Protein AF-A0AA39KL75-F1 (afdb_monomer_lite)

Secondary structure (DSSP, 8-state):
--EEEEEE-TTT--EEEEEE-HHHHHHHHH-HHHHHHHHHHHHHHHTT-------------------------------------HHHHHHHHHHHHHHHHHHHHHHHHTTSS-TTHHHHHHHHHHHHHHHHHTTSSSSS-PPPP------------------S----HHHHHHHHHHHHHHHHHHHHHHHHHHHHHHHHHHHHHHHHHHHHHHHHHHHHHHHHHHHHT--

pLDDT: mean 73.13, std 21.86, range [33.62, 98.25]

Sequence (231 aa):
MSVSFSVSIEETGEIVILNLSPEDAEKAQWDHEFLKQLLNAELSRGSDQVVQEDNEDHLSSTHIEQEDAAAEIDNCNDKSPFIWTTNCINLLLALYEDNMERFESEKTVRRDGSCTDVSRRSNLNYEKSLLHQQKAVATEAGPKASSSTCSDEINSNQSHKKRKASFDIETYLAKMKEEKKVATEAKQRHREEMMRAKNEKINEILEQKKEQHQEKMALMKQLINAFVCKK

Organism: NCBI:txid144406

Foldseek 3Di:
DWDWDWDQDPVVRDIDTDGHDPVLNVVVVPDVVSVVVSVVVVVVVVVPPDDDPDDDDDDDDDDDDDDDDDDPPPPPPPPPPPDDDPVNVVVVVVVVVVVVVVVVVVVVVPPPDDPPPVVVVVVVVVVVVVVVVVVVVPDDDDDDDDDDDDDDDDDDPDDDPPDDPCPPPVVVVVVVVVVVVVVVVVVVVVVVVVVVVVVVVVVVVVVVVVVVVVVVVVVVVVVVCVVVPPD

Structure (mmCIF, N/CA/C/O backbone):
data_AF-A0AA39KL75-F1
#
_entry.id   AF-A0AA39KL75-F1
#
loop_
_atom_site.group_PDB
_atom_site.id
_atom_site.type_symbol
_atom_site.label_atom_id
_atom_site.label_alt_id
_atom_site.label_comp_id
_atom_site.label_asym_id
_atom_site.label_entity_id
_atom_site.label_seq_id
_atom_site.pdbx_PDB_ins_code
_atom_site.Cartn_x
_atom_site.Cartn_y
_atom_site.Cartn_z
_atom_site.occupancy
_atom_site.B_iso_or_equiv
_atom_site.auth_seq_id
_atom_site.auth_comp_id
_atom_site.auth_asym_id
_atom_site.auth_atom_id
_atom_site.pdbx_PDB_model_num
ATOM 1 N N . MET A 1 1 ? 23.921 -6.126 31.970 1.00 82.75 1 MET A N 1
ATOM 2 C CA . MET A 1 1 ? 22.489 -6.426 32.174 1.00 82.75 1 MET A CA 1
ATOM 3 C C . MET A 1 1 ? 21.859 -6.497 30.800 1.00 82.75 1 MET A C 1
ATOM 5 O O . MET A 1 1 ? 22.110 -5.587 30.021 1.00 82.75 1 MET A O 1
ATOM 9 N N . SER A 1 2 ? 21.160 -7.578 30.470 1.00 92.06 2 SER A N 1
ATOM 10 C CA . SER A 1 2 ? 20.393 -7.671 29.225 1.00 92.06 2 SER A CA 1
ATOM 11 C C . SER A 1 2 ? 19.021 -7.021 29.398 1.00 92.06 2 SER A C 1
ATOM 13 O O . SER A 1 2 ? 18.497 -6.952 30.510 1.00 92.06 2 SER A O 1
ATOM 15 N N . VAL A 1 3 ? 18.456 -6.539 28.297 1.00 94.06 3 VAL A N 1
ATOM 16 C CA . VAL A 1 3 ? 17.113 -5.966 28.209 1.00 94.06 3 VAL A CA 1
ATOM 17 C C . VAL A 1 3 ? 16.305 -6.827 27.245 1.00 94.06 3 VAL A C 1
ATOM 19 O O . VAL A 1 3 ? 16.807 -7.222 26.191 1.00 94.06 3 VAL A O 1
ATOM 22 N N . SER A 1 4 ? 15.065 -7.137 27.608 1.00 92.88 4 SER A N 1
ATOM 23 C CA . SER A 1 4 ? 14.152 -7.877 26.738 1.00 92.88 4 SER A CA 1
ATOM 24 C C . SER A 1 4 ? 13.498 -6.924 25.736 1.00 92.88 4 SER A C 1
ATOM 26 O O . SER A 1 4 ? 12.891 -5.926 26.123 1.00 92.88 4 SER A O 1
ATOM 28 N N . PHE A 1 5 ? 13.620 -7.240 24.451 1.00 93.50 5 PHE A N 1
ATOM 29 C CA . PHE A 1 5 ? 13.107 -6.464 23.326 1.00 93.50 5 PHE A CA 1
ATOM 30 C C . PHE A 1 5 ? 12.131 -7.328 22.520 1.00 93.50 5 PHE A C 1
ATOM 32 O O . PHE A 1 5 ? 12.521 -8.344 21.948 1.00 93.50 5 PHE A O 1
ATOM 39 N N . SER A 1 6 ? 10.851 -6.956 22.499 1.00 93.62 6 SER A N 1
ATOM 40 C CA . SER A 1 6 ? 9.791 -7.728 21.839 1.00 93.62 6 SER A CA 1
ATOM 41 C C . SER A 1 6 ? 9.545 -7.256 20.407 1.00 93.62 6 SER A C 1
ATOM 43 O O . SER A 1 6 ? 9.294 -6.070 20.186 1.00 93.62 6 SER A O 1
ATOM 45 N N . VAL A 1 7 ? 9.531 -8.192 19.458 1.00 93.38 7 VAL A N 1
ATOM 46 C CA . VAL A 1 7 ? 9.251 -7.943 18.038 1.00 93.38 7 VAL A CA 1
ATOM 47 C C . VAL A 1 7 ? 8.030 -8.749 17.615 1.00 93.38 7 VAL A C 1
ATOM 49 O O . VAL A 1 7 ? 8.023 -9.970 17.743 1.00 93.38 7 VAL A O 1
ATOM 52 N N . SER A 1 8 ? 7.003 -8.076 17.094 1.00 91.38 8 SER A N 1
ATOM 53 C CA . SER A 1 8 ? 5.820 -8.725 16.519 1.00 91.38 8 SER A CA 1
ATOM 54 C C . SER A 1 8 ? 5.994 -8.940 15.017 1.00 91.38 8 SER A C 1
ATOM 56 O O . SER A 1 8 ? 6.203 -7.976 14.276 1.00 91.38 8 SER A O 1
ATOM 58 N N . ILE A 1 9 ? 5.864 -10.182 14.559 1.00 89.19 9 ILE A N 1
ATOM 59 C CA . ILE A 1 9 ? 5.871 -10.531 13.137 1.00 89.19 9 ILE A CA 1
ATOM 60 C C . ILE A 1 9 ? 4.428 -10.448 12.629 1.00 89.19 9 ILE A C 1
ATOM 62 O O . ILE A 1 9 ? 3.603 -11.296 12.954 1.00 89.19 9 ILE A O 1
ATOM 66 N N . GLU A 1 10 ? 4.107 -9.421 11.836 1.00 85.75 10 GLU A N 1
ATOM 67 C CA . GLU A 1 10 ? 2.735 -9.180 11.348 1.00 85.75 10 GLU A CA 1
ATOM 68 C C . GLU A 1 10 ? 2.172 -10.348 10.523 1.00 85.75 10 GLU A C 1
ATOM 70 O O . GLU A 1 10 ? 0.970 -10.601 10.556 1.00 85.75 10 GLU A O 1
ATOM 75 N N . GLU A 1 11 ? 3.030 -11.069 9.798 1.00 85.44 11 GLU A N 1
ATOM 76 C CA . GLU A 1 11 ? 2.616 -12.165 8.916 1.00 85.44 11 GLU A CA 1
ATOM 77 C C . GLU A 1 11 ? 2.155 -13.411 9.686 1.00 85.44 11 GLU A C 1
ATOM 79 O O . GLU A 1 11 ? 1.221 -14.086 9.253 1.00 85.44 11 GLU A O 1
ATOM 84 N N . THR A 1 12 ? 2.784 -13.716 10.826 1.00 88.38 12 THR A N 1
ATOM 85 C CA . THR A 1 12 ? 2.488 -14.915 11.634 1.00 88.38 12 THR A CA 1
ATOM 86 C C . THR A 1 12 ? 1.711 -14.602 12.912 1.00 88.38 12 THR A C 1
ATOM 88 O O . THR A 1 12 ? 1.117 -15.501 13.503 1.00 88.38 12 THR A O 1
ATOM 91 N N . GLY A 1 13 ? 1.701 -13.339 13.349 1.00 87.69 13 GLY A N 1
ATOM 92 C CA . GLY A 1 13 ? 1.194 -12.931 14.660 1.00 87.69 13 GLY A CA 1
ATOM 93 C C . GLY A 1 13 ? 2.088 -13.369 15.826 1.00 87.69 13 GLY A C 1
ATOM 94 O O . GLY A 1 13 ? 1.688 -13.240 16.981 1.00 87.69 13 GLY A O 1
ATOM 95 N N . GLU A 1 14 ? 3.280 -13.896 15.542 1.00 89.69 14 GLU A N 1
ATOM 96 C CA . GLU A 1 14 ? 4.219 -14.376 16.551 1.00 89.69 14 GLU A CA 1
ATOM 97 C C . GLU A 1 14 ? 4.994 -13.211 17.180 1.00 89.69 14 GLU A C 1
ATOM 99 O O . GLU A 1 14 ? 5.366 -12.248 16.503 1.00 89.69 14 GLU A O 1
ATOM 104 N N . ILE A 1 15 ? 5.235 -13.298 18.490 1.00 91.44 15 ILE A N 1
ATOM 105 C CA . ILE A 1 15 ? 6.032 -12.323 19.236 1.00 91.44 15 ILE A CA 1
ATOM 106 C C . ILE A 1 15 ? 7.350 -12.988 19.618 1.00 91.44 15 ILE A C 1
ATOM 108 O O . ILE A 1 15 ? 7.378 -13.893 20.449 1.00 91.44 15 ILE A O 1
ATOM 112 N N . VAL A 1 16 ? 8.445 -12.503 19.039 1.00 92.25 16 VAL A N 1
ATOM 113 C CA . VAL A 1 16 ? 9.800 -12.961 19.353 1.00 92.25 16 VAL A CA 1
ATOM 114 C C . VAL A 1 16 ? 10.405 -12.017 20.389 1.00 92.25 16 VAL A C 1
ATOM 116 O O . VAL A 1 16 ? 10.439 -10.801 20.187 1.00 92.25 16 VAL A O 1
ATOM 119 N N . ILE A 1 17 ? 10.873 -12.564 21.512 1.00 94.06 17 ILE A N 1
ATOM 120 C CA . ILE A 1 17 ? 11.519 -11.795 22.583 1.00 94.06 17 ILE A CA 1
ATOM 121 C C . ILE A 1 17 ? 13.032 -11.972 22.462 1.00 94.06 17 ILE A C 1
ATOM 123 O O . ILE A 1 17 ? 13.558 -13.058 22.689 1.00 94.06 17 ILE A O 1
ATOM 127 N N . LEU A 1 18 ? 13.734 -10.891 22.129 1.00 94.94 18 LEU A N 1
ATOM 128 C CA . LEU A 1 18 ? 15.190 -10.855 22.019 1.00 94.94 18 LEU A CA 1
ATOM 129 C C . LEU A 1 18 ? 15.796 -10.343 23.328 1.00 94.94 18 LEU A C 1
ATOM 131 O O . LEU A 1 18 ? 15.406 -9.289 23.826 1.00 94.94 18 LEU A O 1
ATOM 135 N N . ASN A 1 19 ? 16.777 -11.055 23.877 1.00 94.88 19 ASN A N 1
ATOM 136 C CA . ASN A 1 19 ? 17.539 -10.586 25.035 1.00 94.88 19 ASN A CA 1
ATOM 137 C C . ASN A 1 19 ? 18.811 -9.888 24.548 1.00 94.88 19 ASN A C 1
ATOM 139 O O . ASN A 1 19 ? 19.789 -10.546 24.197 1.00 94.88 19 ASN A O 1
ATOM 143 N N . LEU A 1 20 ? 18.783 -8.557 24.511 1.00 95.69 20 LEU A N 1
ATOM 144 C CA . LEU A 1 20 ? 19.837 -7.729 23.922 1.00 95.69 20 LEU A CA 1
ATOM 145 C C . LEU A 1 20 ? 20.625 -6.969 24.987 1.00 95.69 20 LEU A C 1
ATOM 147 O O . LEU A 1 20 ? 20.170 -6.787 26.118 1.00 95.69 20 LEU A O 1
ATOM 151 N N . SER A 1 21 ? 21.820 -6.500 24.629 1.00 97.00 21 SER A N 1
ATOM 152 C CA . SER A 1 21 ? 22.494 -5.477 25.427 1.00 97.00 21 SER A CA 1
ATOM 153 C C . SER A 1 21 ? 21.736 -4.139 25.313 1.00 97.00 21 SER A C 1
ATOM 155 O O . SER A 1 21 ? 21.016 -3.934 24.334 1.00 97.00 21 SER A O 1
ATOM 157 N N . PRO A 1 22 ? 21.870 -3.206 26.275 1.00 96.88 22 PRO A N 1
ATOM 158 C CA . PRO A 1 22 ? 21.211 -1.901 26.186 1.00 96.88 22 PRO A CA 1
ATOM 159 C C . PRO A 1 22 ? 21.620 -1.112 24.932 1.00 96.88 22 PRO A C 1
ATOM 161 O O . PRO A 1 22 ? 20.776 -0.477 24.309 1.00 96.88 22 PRO A O 1
ATOM 164 N N . GLU A 1 23 ? 22.894 -1.207 24.536 1.00 96.19 23 GLU A N 1
ATOM 165 C CA . GLU A 1 23 ? 23.431 -0.561 23.331 1.00 96.19 23 GLU A CA 1
ATOM 166 C C . GLU A 1 23 ? 22.812 -1.153 22.055 1.00 96.19 23 GLU A C 1
ATOM 168 O O . GLU A 1 23 ? 22.408 -0.421 21.149 1.00 96.19 23 GLU A O 1
ATOM 173 N N . ASP A 1 24 ? 22.667 -2.480 22.001 1.00 96.44 24 ASP A N 1
ATOM 174 C CA . ASP A 1 24 ? 22.039 -3.159 20.866 1.00 96.44 24 ASP A CA 1
ATOM 175 C C . ASP A 1 24 ? 20.530 -2.899 20.802 1.00 96.44 24 ASP A C 1
ATOM 177 O O . ASP A 1 24 ? 19.985 -2.776 19.707 1.00 96.44 24 ASP A O 1
ATOM 181 N N . ALA A 1 25 ? 19.851 -2.783 21.947 1.00 95.56 25 ALA A N 1
ATOM 182 C CA . ALA A 1 25 ? 18.426 -2.461 22.008 1.00 95.56 25 ALA A CA 1
ATOM 183 C C . ALA A 1 25 ? 18.139 -1.050 21.468 1.00 95.56 25 ALA A C 1
ATOM 185 O O . ALA A 1 25 ? 17.204 -0.868 20.686 1.00 95.56 25 ALA A O 1
ATOM 186 N N . GLU A 1 26 ? 18.971 -0.064 21.820 1.00 95.56 26 GLU A N 1
ATOM 187 C CA . GLU A 1 26 ? 18.866 1.291 21.268 1.00 95.56 26 GLU A CA 1
ATOM 188 C C . GLU A 1 26 ? 19.139 1.286 19.759 1.00 95.56 26 GLU A C 1
ATOM 190 O O . GLU A 1 26 ? 18.380 1.862 18.979 1.00 95.56 26 GLU A O 1
ATOM 195 N N . LYS A 1 27 ? 20.174 0.567 19.312 1.00 96.62 27 LYS A N 1
ATOM 196 C CA . LYS A 1 27 ? 20.486 0.445 17.884 1.00 96.62 27 LYS A CA 1
ATOM 197 C C . LYS A 1 27 ? 19.357 -0.227 17.099 1.00 96.62 27 LYS A C 1
ATOM 199 O O . LYS A 1 27 ? 19.010 0.240 16.015 1.00 96.62 27 LYS A O 1
ATOM 204 N N . ALA A 1 28 ? 18.761 -1.281 17.652 1.00 96.06 28 ALA A N 1
ATOM 205 C CA . ALA A 1 28 ? 17.646 -2.013 17.057 1.00 96.06 28 ALA A CA 1
ATOM 206 C C . ALA A 1 28 ? 16.381 -1.155 16.890 1.00 96.06 28 ALA A C 1
ATOM 208 O O . ALA A 1 28 ? 15.589 -1.413 15.985 1.00 96.06 28 ALA A O 1
ATOM 209 N N . GLN A 1 29 ? 16.206 -0.114 17.711 1.00 94.69 29 GLN A N 1
ATOM 210 C CA . GLN A 1 29 ? 15.086 0.820 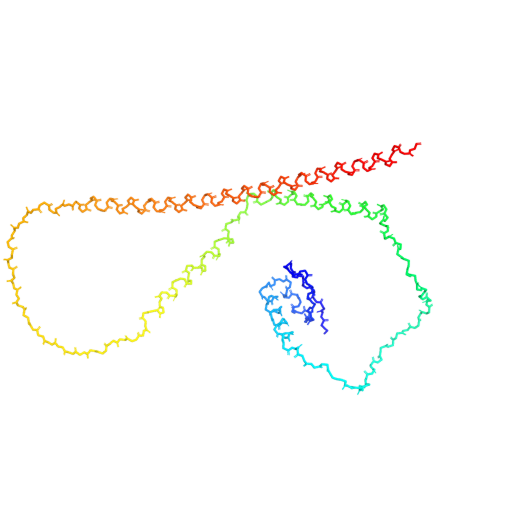17.591 1.00 94.69 29 GLN A CA 1
ATOM 211 C C . GLN A 1 29 ? 15.180 1.707 16.337 1.00 94.69 29 GLN A C 1
ATOM 213 O O . GLN A 1 29 ? 14.154 2.075 15.76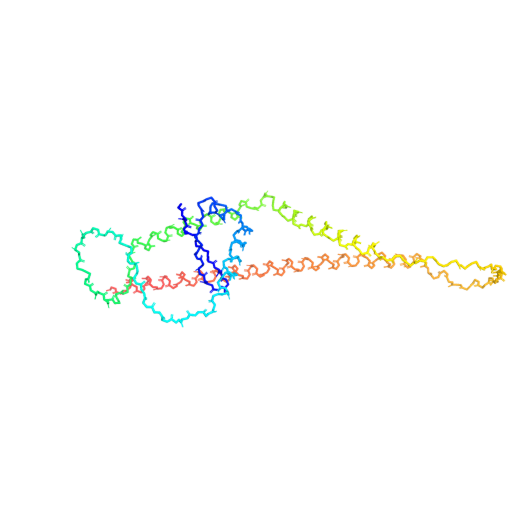4 1.00 94.69 29 GLN A O 1
ATOM 218 N N . TRP A 1 30 ? 16.393 2.054 15.900 1.00 96.06 30 TRP A N 1
ATOM 219 C CA . TRP A 1 30 ? 16.610 2.979 14.780 1.00 96.06 30 TRP A CA 1
ATOM 220 C C . TRP A 1 30 ? 17.030 2.269 13.486 1.00 96.06 30 TRP A C 1
ATOM 222 O O . TRP A 1 30 ? 16.635 2.683 12.392 1.00 96.06 30 TRP A O 1
ATOM 232 N N . ASP A 1 31 ? 17.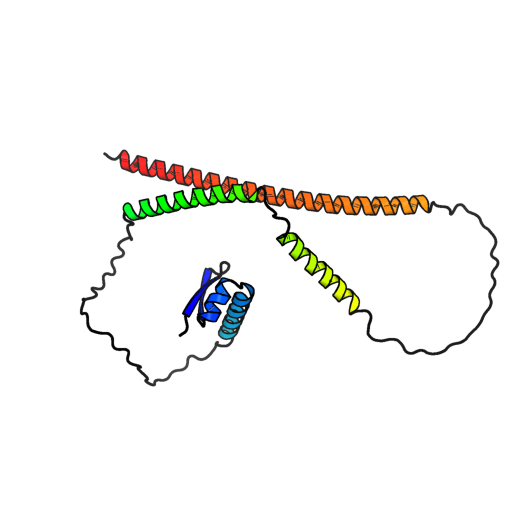804 1.189 13.593 1.00 96.69 31 ASP A N 1
ATOM 233 C CA . ASP A 1 31 ? 18.361 0.452 12.460 1.00 96.69 31 ASP A CA 1
ATOM 234 C C . ASP A 1 31 ? 17.554 -0.822 12.162 1.00 96.69 31 ASP A C 1
ATOM 236 O O . ASP A 1 31 ? 17.729 -1.882 12.767 1.00 96.69 31 ASP A O 1
ATOM 240 N N . HIS A 1 32 ? 16.675 -0.717 11.164 1.00 93.38 32 HIS A N 1
ATOM 241 C CA . HIS A 1 32 ? 15.807 -1.816 10.742 1.00 93.38 32 HIS A CA 1
ATOM 242 C C . HIS A 1 32 ? 16.588 -2.979 10.112 1.00 93.38 32 HIS A C 1
ATOM 244 O O . HIS A 1 32 ? 16.139 -4.122 10.179 1.00 93.38 32 HIS A O 1
ATOM 250 N N . GLU A 1 33 ? 17.740 -2.718 9.484 1.00 94.81 33 GLU A N 1
ATOM 251 C CA . GLU A 1 33 ? 18.566 -3.780 8.895 1.00 94.81 33 GLU A CA 1
ATOM 252 C C . GLU A 1 33 ? 19.277 -4.575 9.991 1.00 94.81 33 GLU A C 1
ATOM 254 O O . GLU A 1 33 ? 19.325 -5.805 9.928 1.00 94.81 33 GLU A O 1
ATOM 259 N N . PHE A 1 34 ? 19.742 -3.893 11.038 1.00 96.94 34 PHE A N 1
ATOM 260 C CA . PHE A 1 34 ? 20.294 -4.547 12.222 1.00 96.94 34 PHE A CA 1
ATOM 261 C C . PHE A 1 34 ? 19.261 -5.442 12.925 1.00 96.94 34 PHE A C 1
ATOM 263 O O . PHE A 1 34 ? 19.562 -6.596 13.231 1.00 96.94 34 PHE A O 1
ATOM 270 N N . LEU A 1 35 ? 18.021 -4.967 13.100 1.00 95.00 35 LEU A N 1
ATOM 271 C CA . LEU A 1 35 ? 16.947 -5.770 13.695 1.00 95.00 35 LEU A CA 1
ATOM 272 C C . LEU A 1 35 ? 16.635 -7.033 12.874 1.00 95.00 35 LEU A C 1
ATOM 274 O O . LEU A 1 35 ? 16.485 -8.115 13.441 1.00 95.00 35 LEU A O 1
ATOM 278 N N . LYS A 1 36 ? 16.591 -6.929 11.538 1.00 94.06 36 LYS A N 1
ATOM 279 C CA . LYS A 1 36 ? 16.412 -8.099 10.659 1.00 94.06 36 LYS A CA 1
ATOM 280 C C . LYS A 1 36 ? 17.552 -9.105 10.797 1.00 94.06 36 LYS A C 1
ATOM 282 O O . LYS A 1 36 ? 17.300 -10.305 10.791 1.00 94.06 36 LYS A O 1
ATOM 287 N N . GLN A 1 37 ? 18.797 -8.637 10.910 1.00 95.56 37 GLN A N 1
ATOM 288 C CA . GLN A 1 37 ? 19.953 -9.517 11.106 1.00 95.56 37 GLN A CA 1
ATOM 289 C C . GLN A 1 37 ? 19.860 -10.275 12.432 1.00 95.56 37 GLN A C 1
ATOM 291 O O . GLN A 1 37 ? 20.076 -11.486 12.442 1.00 95.56 37 GLN A O 1
ATOM 296 N N . LEU A 1 38 ? 19.485 -9.589 13.517 1.00 94.44 38 LEU A N 1
ATOM 297 C CA . LEU A 1 38 ? 19.250 -10.212 14.824 1.00 94.44 38 LEU A CA 1
ATOM 298 C C . LEU A 1 38 ? 18.141 -11.263 14.758 1.00 94.44 38 LEU A C 1
ATOM 300 O O . LEU A 1 38 ? 18.333 -12.385 15.221 1.00 94.44 38 LEU A O 1
ATOM 304 N N . LEU A 1 39 ? 17.010 -10.926 14.135 1.00 92.00 39 LEU A N 1
ATOM 305 C CA . LEU A 1 39 ? 15.881 -11.843 14.003 1.00 92.00 39 LEU A CA 1
ATOM 306 C C . LEU A 1 39 ? 16.257 -13.091 13.190 1.00 92.00 39 LEU A C 1
ATOM 308 O O . LEU A 1 39 ? 15.974 -14.208 13.608 1.00 92.00 39 LEU A O 1
ATOM 312 N N . ASN A 1 40 ? 16.957 -12.917 12.065 1.00 91.38 40 ASN A N 1
ATOM 313 C CA . ASN A 1 40 ? 17.421 -14.034 11.240 1.00 91.38 40 ASN A CA 1
ATOM 314 C C . ASN A 1 40 ? 18.431 -14.921 11.978 1.00 91.38 40 ASN A C 1
ATOM 316 O O . ASN A 1 40 ? 18.399 -16.141 11.820 1.00 91.38 40 ASN A O 1
ATOM 320 N N . ALA A 1 41 ? 19.320 -14.328 12.779 1.00 90.56 41 ALA A N 1
ATOM 321 C CA . ALA A 1 41 ? 20.273 -15.076 13.592 1.00 90.56 41 ALA A CA 1
ATOM 322 C C . ALA A 1 41 ? 19.563 -15.909 14.672 1.00 90.56 41 ALA A C 1
ATOM 324 O O . ALA A 1 41 ? 19.913 -17.073 14.870 1.00 90.56 41 ALA A O 1
ATOM 325 N N . GLU A 1 42 ? 18.541 -15.349 15.322 1.00 87.06 42 GLU A N 1
ATOM 326 C CA . GLU A 1 42 ? 17.781 -16.052 16.359 1.00 87.06 42 GLU A CA 1
ATOM 327 C C . GLU A 1 42 ? 16.909 -17.172 15.771 1.00 87.06 42 GLU A C 1
ATOM 329 O O . GLU A 1 42 ? 16.918 -18.294 16.277 1.00 87.06 42 GLU A O 1
ATOM 334 N N . LEU A 1 43 ? 16.251 -16.924 14.634 1.00 84.56 43 LEU A N 1
ATOM 335 C CA . LEU A 1 43 ? 15.498 -17.949 13.900 1.00 84.56 43 LEU A CA 1
ATOM 336 C C . LEU A 1 43 ? 16.405 -19.082 13.397 1.00 84.56 43 LEU A C 1
ATOM 338 O O . LEU A 1 43 ? 16.021 -20.250 13.437 1.00 84.56 43 LEU A O 1
ATOM 342 N N . SER A 1 44 ? 17.630 -18.756 12.975 1.00 84.12 44 SER A N 1
ATOM 343 C CA . SER A 1 44 ? 18.615 -19.767 12.567 1.00 84.12 44 SER A CA 1
ATOM 344 C C . SER A 1 44 ? 19.095 -20.609 13.753 1.00 84.12 44 SER A C 1
ATOM 346 O O . SER A 1 44 ? 19.330 -21.801 13.589 1.00 84.12 44 SER A O 1
ATOM 348 N N . ARG A 1 45 ? 19.201 -20.027 14.957 1.00 80.19 45 ARG A N 1
ATOM 349 C CA . ARG A 1 45 ? 19.543 -20.770 16.186 1.00 80.19 45 ARG A CA 1
ATOM 350 C C . ARG A 1 45 ? 18.420 -21.695 16.645 1.00 80.19 45 ARG A C 1
ATOM 352 O O . ARG A 1 45 ? 18.711 -22.782 17.135 1.00 80.19 45 ARG A O 1
ATOM 359 N N . GLY A 1 46 ? 17.163 -21.283 16.485 1.00 64.88 46 GLY A N 1
ATOM 360 C CA . GLY A 1 46 ? 16.000 -22.090 16.863 1.00 64.88 46 GLY A CA 1
ATOM 361 C C . GLY A 1 46 ? 15.769 -23.313 15.967 1.00 64.88 46 GLY A C 1
ATOM 362 O O . GLY A 1 46 ? 15.192 -24.296 16.421 1.00 64.88 46 GLY A O 1
ATOM 363 N N . SER A 1 47 ? 16.247 -23.290 14.717 1.00 52.91 47 SER A N 1
ATOM 364 C CA . SER A 1 47 ? 16.021 -24.384 13.760 1.00 52.91 47 SER A CA 1
ATOM 365 C C . SER A 1 47 ? 16.924 -25.612 13.963 1.00 52.91 47 SER A C 1
ATOM 367 O O . SER A 1 47 ? 16.602 -26.668 13.422 1.00 52.91 47 SER A O 1
ATOM 369 N N . ASP A 1 48 ? 18.012 -25.499 14.734 1.00 48.22 48 ASP A N 1
ATOM 370 C CA . ASP A 1 48 ? 18.957 -26.601 15.002 1.00 48.22 48 ASP A CA 1
ATOM 371 C C . ASP A 1 48 ? 18.745 -27.277 16.374 1.00 48.22 48 ASP A C 1
ATOM 373 O O . ASP A 1 48 ? 19.467 -28.210 16.724 1.00 48.22 48 ASP A O 1
ATOM 377 N N . GLN A 1 49 ? 17.731 -26.871 17.148 1.00 44.75 49 GLN A N 1
ATOM 378 C CA . GLN A 1 49 ? 17.295 -27.586 18.357 1.00 44.75 49 GLN A CA 1
ATOM 379 C C . GLN A 1 49 ? 15.980 -28.330 18.112 1.00 44.75 49 GLN A C 1
ATOM 381 O O . GLN A 1 49 ? 14.937 -28.038 18.691 1.00 44.75 49 GLN A O 1
ATOM 386 N N . VAL A 1 50 ? 16.055 -29.347 17.259 1.00 41.28 50 VAL A N 1
ATOM 387 C CA . VAL A 1 50 ? 15.128 -30.478 17.291 1.00 41.28 50 VAL A CA 1
ATOM 388 C C . VAL A 1 50 ? 15.942 -31.698 17.723 1.00 41.28 50 VAL A C 1
ATOM 390 O O . VAL A 1 50 ? 16.954 -32.009 17.102 1.00 41.28 50 VAL A O 1
ATOM 393 N N . VAL A 1 51 ? 15.448 -32.380 18.764 1.00 40.03 51 VAL A N 1
ATOM 394 C CA . VAL A 1 51 ? 15.983 -33.570 19.464 1.00 40.03 51 VAL A CA 1
ATOM 395 C C . VAL A 1 51 ? 16.960 -33.263 20.612 1.00 40.03 51 VAL A C 1
ATOM 397 O O . VAL A 1 51 ? 18.143 -33.045 20.387 1.00 40.03 51 VAL A O 1
ATOM 400 N N . GLN A 1 52 ? 16.486 -33.317 21.866 1.00 33.62 52 GLN A N 1
ATOM 401 C CA . GLN A 1 52 ? 16.473 -34.564 22.651 1.00 33.62 52 GLN A CA 1
ATOM 402 C C . GLN A 1 52 ? 15.727 -34.341 23.986 1.00 33.62 52 GLN A C 1
ATOM 404 O O . GLN A 1 52 ? 16.267 -33.775 24.932 1.00 33.62 52 GLN A O 1
ATOM 409 N N . GLU A 1 53 ? 14.462 -34.769 24.051 1.00 40.41 53 GLU A N 1
ATOM 410 C CA . GLU A 1 53 ? 13.848 -35.151 25.324 1.00 40.41 53 GLU A CA 1
ATOM 411 C C . GLU A 1 53 ? 14.452 -36.504 25.697 1.00 40.41 53 GLU A C 1
ATOM 413 O O . GLU A 1 53 ? 14.131 -37.502 25.064 1.00 40.41 53 GLU A O 1
ATOM 418 N N . ASP A 1 54 ? 15.343 -36.536 26.681 1.00 37.41 54 ASP A N 1
ATOM 419 C CA . ASP A 1 54 ? 15.596 -37.742 27.459 1.00 37.41 54 ASP A CA 1
ATOM 420 C C . ASP A 1 54 ? 15.937 -37.336 28.895 1.00 37.41 54 ASP A C 1
ATOM 422 O O . ASP A 1 54 ? 16.735 -36.435 29.153 1.00 37.41 54 ASP A O 1
ATOM 426 N N . ASN A 1 55 ? 15.242 -38.002 29.811 1.00 44.94 55 ASN A N 1
ATOM 427 C CA . ASN A 1 55 ? 15.352 -37.931 31.260 1.00 44.94 55 ASN A CA 1
ATOM 428 C C . ASN A 1 55 ? 16.810 -37.918 31.756 1.00 44.94 55 ASN A C 1
ATOM 430 O O . ASN A 1 55 ? 17.614 -38.735 31.325 1.00 44.94 55 ASN A O 1
ATOM 434 N N . GLU A 1 56 ? 17.128 -37.089 32.747 1.00 39.16 56 GLU A N 1
ATOM 435 C CA . GLU A 1 56 ? 17.220 -37.529 34.145 1.00 39.16 56 GLU A CA 1
ATOM 436 C C . GLU A 1 56 ? 17.616 -36.371 35.070 1.00 39.16 56 GLU A C 1
ATOM 438 O O . GLU A 1 56 ? 18.224 -35.376 34.675 1.00 39.16 56 GLU A O 1
ATOM 443 N N . ASP A 1 57 ? 17.184 -36.533 36.316 1.00 45.84 57 ASP A N 1
ATOM 444 C CA . ASP A 1 57 ? 17.439 -35.719 37.491 1.00 45.84 57 ASP A CA 1
ATOM 445 C C . ASP A 1 57 ? 18.860 -35.141 37.576 1.00 45.84 57 ASP A C 1
ATOM 447 O O . ASP A 1 57 ? 19.837 -35.852 37.383 1.00 45.84 57 ASP A O 1
ATOM 451 N N . HIS A 1 58 ? 18.975 -33.868 37.970 1.00 37.00 58 HIS A N 1
ATOM 452 C CA . HIS A 1 58 ? 19.797 -33.439 39.111 1.00 37.00 58 HIS A CA 1
ATOM 453 C C . HIS A 1 58 ? 19.720 -31.913 39.316 1.00 37.00 58 HIS A C 1
ATOM 455 O O . HIS A 1 58 ? 20.271 -31.113 38.568 1.00 37.00 58 HIS A O 1
ATOM 461 N N . LEU A 1 59 ? 19.025 -31.540 40.394 1.00 49.78 59 LEU A N 1
ATOM 462 C CA . LEU A 1 59 ? 19.347 -30.485 41.364 1.00 49.78 59 LEU A CA 1
ATOM 463 C C . LEU A 1 59 ? 20.345 -29.387 40.929 1.00 49.78 59 LEU A C 1
ATOM 465 O O . LEU A 1 59 ? 21.555 -29.575 41.015 1.00 49.78 59 LEU A O 1
ATOM 469 N N . SER A 1 60 ? 19.840 -28.170 40.702 1.00 35.44 60 SER A N 1
ATOM 470 C CA . SER A 1 60 ? 20.448 -26.979 41.314 1.00 35.44 60 SER A CA 1
ATOM 471 C C . SER A 1 60 ? 19.440 -25.835 41.415 1.00 35.44 60 SER A C 1
ATOM 473 O O . SER A 1 60 ? 19.243 -25.032 40.505 1.00 35.44 60 SER A O 1
ATOM 475 N N . SER A 1 61 ? 18.778 -25.803 42.569 1.00 36.50 61 SER A N 1
ATOM 476 C CA . SER A 1 61 ? 17.977 -24.691 43.065 1.00 36.50 61 SER A CA 1
ATOM 477 C C . SER A 1 61 ? 18.903 -23.519 43.388 1.00 36.50 61 SER A C 1
ATOM 479 O O . SER A 1 61 ? 19.648 -23.580 44.365 1.00 36.50 61 SER A O 1
ATOM 481 N N . THR A 1 62 ? 18.838 -22.443 42.600 1.00 34.25 62 THR A N 1
ATOM 482 C CA . THR A 1 62 ? 19.420 -21.155 43.002 1.00 34.25 62 THR A CA 1
ATOM 483 C C . THR A 1 62 ? 18.314 -20.291 43.591 1.00 34.25 62 THR A C 1
ATOM 485 O O . THR A 1 62 ? 17.414 -19.820 42.904 1.00 34.25 62 THR A O 1
ATOM 488 N N . HIS A 1 63 ? 18.394 -20.183 44.910 1.00 37.69 63 HIS A N 1
ATOM 489 C CA . HIS A 1 63 ? 17.559 -19.435 45.832 1.00 37.69 63 HIS A CA 1
ATOM 490 C C . HIS A 1 63 ? 17.570 -17.935 45.483 1.00 37.69 63 HIS A C 1
ATOM 492 O O . HIS A 1 63 ? 18.631 -17.313 45.485 1.00 37.69 63 HIS A O 1
ATOM 498 N N . ILE A 1 64 ? 16.400 -17.354 45.203 1.00 41.78 64 ILE A N 1
ATOM 499 C CA . ILE A 1 64 ? 16.169 -15.913 45.352 1.00 41.78 64 ILE A CA 1
ATOM 500 C C . ILE A 1 64 ? 15.103 -15.773 46.433 1.00 41.78 64 ILE A C 1
ATOM 502 O O . ILE A 1 64 ? 14.006 -16.315 46.316 1.00 41.78 64 ILE A O 1
ATOM 506 N N . GLU A 1 65 ? 15.501 -15.133 47.526 1.00 37.25 65 GLU A N 1
ATOM 507 C CA . GLU A 1 65 ? 14.688 -14.835 48.697 1.00 37.25 65 GLU A CA 1
ATOM 508 C C . GLU A 1 65 ? 13.503 -13.947 48.293 1.00 37.25 65 GLU A C 1
ATOM 510 O O . GLU A 1 65 ? 13.677 -12.856 47.751 1.00 37.25 65 GLU A O 1
ATOM 515 N N . GLN A 1 66 ? 12.293 -14.444 48.541 1.00 35.50 66 GLN A N 1
ATOM 516 C CA . GLN A 1 66 ? 11.049 -13.698 48.432 1.00 35.50 66 GLN A CA 1
ATOM 517 C C . GLN A 1 66 ? 10.560 -13.463 49.861 1.00 35.50 66 GLN A C 1
ATOM 519 O O . GLN A 1 66 ? 10.190 -14.411 50.550 1.00 35.50 66 GLN A O 1
ATOM 524 N N . GLU A 1 67 ? 10.644 -12.211 50.315 1.00 41.25 67 GLU A N 1
ATOM 525 C CA . GLU A 1 67 ? 10.130 -11.783 51.613 1.00 41.25 67 GLU A CA 1
ATOM 526 C C . GLU A 1 67 ? 8.617 -12.014 51.706 1.00 41.25 67 GLU A C 1
ATOM 528 O O . GLU A 1 67 ? 7.846 -11.735 50.782 1.00 41.25 67 GLU A O 1
ATOM 533 N N . ASP A 1 68 ? 8.233 -12.531 52.869 1.00 47.06 68 ASP A N 1
ATOM 534 C CA . ASP A 1 68 ? 6.885 -12.854 53.296 1.00 47.06 68 ASP A CA 1
ATOM 535 C C . ASP A 1 68 ? 5.936 -11.648 53.244 1.00 47.06 68 ASP A C 1
ATOM 537 O O . ASP A 1 68 ? 6.058 -10.686 54.003 1.00 47.06 68 ASP A O 1
ATOM 541 N N . ALA A 1 69 ? 4.884 -11.774 52.440 1.00 42.91 69 ALA A N 1
ATOM 542 C CA . ALA A 1 69 ? 3.600 -11.153 52.726 1.00 42.91 69 ALA A CA 1
ATOM 543 C C . ALA A 1 69 ? 2.503 -12.177 52.433 1.00 42.91 69 ALA A C 1
ATOM 545 O O . ALA A 1 69 ? 2.077 -12.374 51.295 1.00 42.91 69 ALA A O 1
ATOM 546 N N . ALA A 1 70 ? 2.076 -12.855 53.497 1.00 48.78 70 ALA A N 1
ATOM 547 C CA . ALA A 1 70 ? 0.901 -13.703 53.512 1.00 48.78 70 ALA A CA 1
ATOM 548 C C . ALA A 1 70 ? -0.339 -12.884 53.119 1.00 48.78 70 ALA A C 1
ATOM 550 O O . ALA A 1 70 ? -0.876 -12.112 53.913 1.00 48.78 70 ALA A O 1
ATOM 551 N N . ALA A 1 71 ? -0.798 -13.080 51.889 1.00 48.53 71 ALA A N 1
ATOM 552 C CA . ALA A 1 71 ? -2.175 -12.857 51.496 1.00 48.53 71 ALA A CA 1
ATOM 553 C C . ALA A 1 71 ? -2.640 -14.140 50.810 1.00 48.53 71 ALA A C 1
ATOM 555 O O . ALA A 1 71 ? -2.077 -14.560 49.800 1.00 48.53 71 ALA A O 1
ATOM 556 N N . GLU A 1 72 ? -3.621 -14.788 51.427 1.00 51.50 72 GLU A N 1
ATOM 557 C CA . GLU A 1 72 ? -4.351 -15.932 50.898 1.00 51.50 72 GLU A CA 1
ATOM 558 C C . GLU A 1 72 ? -4.779 -15.637 49.453 1.00 51.50 72 GLU A C 1
ATOM 560 O O . GLU A 1 72 ? -5.654 -14.807 49.207 1.00 51.50 72 GLU A O 1
ATOM 565 N N . ILE A 1 73 ? -4.145 -16.295 48.479 1.00 47.31 73 ILE A N 1
ATOM 566 C CA . ILE A 1 73 ? -4.648 -16.311 47.106 1.00 47.31 73 ILE A CA 1
ATOM 567 C C . ILE A 1 73 ? -5.774 -17.335 47.094 1.00 47.31 73 ILE A C 1
ATOM 569 O O . ILE A 1 73 ? -5.579 -18.518 46.812 1.00 47.31 73 ILE A O 1
ATOM 573 N N . ASP A 1 74 ? -6.954 -16.856 47.473 1.00 48.44 74 ASP A N 1
ATOM 574 C CA . ASP A 1 74 ? -8.203 -17.551 47.237 1.00 48.44 74 ASP A CA 1
ATOM 575 C C . ASP A 1 74 ? -8.355 -17.722 45.719 1.00 48.44 74 ASP A C 1
ATOM 577 O O . ASP A 1 74 ? -8.298 -16.767 44.933 1.00 48.44 74 ASP A O 1
ATOM 581 N N . ASN A 1 75 ? -8.443 -18.980 45.303 1.00 52.75 75 ASN A N 1
ATOM 582 C CA . ASN A 1 75 ? -8.479 -19.411 43.916 1.00 52.75 75 ASN A CA 1
ATOM 583 C C . ASN A 1 75 ? -9.837 -19.040 43.298 1.00 52.75 75 ASN A C 1
ATOM 585 O O . ASN A 1 75 ? -10.735 -19.872 43.159 1.00 52.75 75 ASN A O 1
ATOM 589 N N . CYS A 1 76 ? -9.996 -17.769 42.940 1.00 48.66 76 CYS A N 1
ATOM 590 C CA . CYS A 1 76 ? -11.172 -17.222 42.280 1.00 48.66 76 CYS A CA 1
ATOM 591 C C . CYS A 1 76 ? -11.119 -17.501 40.771 1.00 48.66 76 CYS A C 1
ATOM 593 O O . CYS A 1 76 ? -10.856 -16.629 39.946 1.00 48.66 76 CYS A O 1
ATOM 595 N N . ASN A 1 77 ? -11.445 -18.736 40.389 1.00 47.81 77 ASN A N 1
ATOM 596 C CA . ASN A 1 77 ? -11.812 -19.081 39.012 1.00 47.81 77 ASN A CA 1
ATOM 597 C C . ASN A 1 77 ? -13.223 -18.558 38.662 1.00 47.81 77 ASN A C 1
ATOM 599 O O . ASN A 1 77 ? -14.051 -19.272 38.090 1.00 47.81 77 ASN A O 1
ATOM 603 N N . ASP A 1 78 ? -13.506 -17.307 39.024 1.00 55.25 78 ASP A N 1
ATOM 604 C CA . ASP A 1 78 ? -14.700 -16.601 38.599 1.00 55.25 78 ASP A CA 1
ATOM 605 C C . ASP A 1 78 ? -14.421 -16.018 37.220 1.00 55.25 78 ASP A C 1
ATOM 607 O O . ASP A 1 78 ? -13.705 -15.030 37.052 1.00 55.25 78 ASP A O 1
ATOM 611 N N . LYS A 1 79 ? -15.042 -16.623 36.206 1.00 64.50 79 LYS A N 1
ATOM 612 C CA . LYS A 1 79 ? -15.196 -16.060 34.858 1.00 64.50 79 LYS A CA 1
ATOM 613 C C . LYS A 1 79 ? -16.139 -14.852 34.893 1.00 64.50 79 LYS A C 1
ATOM 615 O O . LYS A 1 79 ? -17.122 -14.795 34.155 1.00 64.50 79 LYS A O 1
ATOM 620 N N . SER A 1 80 ? -15.870 -13.905 35.785 1.00 62.41 80 SER A N 1
ATOM 621 C CA . SER A 1 80 ? -16.501 -12.600 35.783 1.00 62.41 80 SER A CA 1
ATOM 622 C C . SER A 1 80 ? -16.048 -11.894 34.504 1.00 62.41 80 SER A C 1
ATOM 624 O O . SER A 1 80 ? -14.841 -11.737 34.295 1.00 62.41 80 SER A O 1
ATOM 626 N N . PRO A 1 81 ? -16.965 -11.528 33.590 1.00 68.44 81 PRO A N 1
ATOM 627 C CA . PRO A 1 81 ? -16.586 -10.763 32.416 1.00 68.44 81 PRO A CA 1
ATOM 628 C C . PRO A 1 81 ? -15.925 -9.475 32.898 1.00 68.44 81 PRO A C 1
ATOM 630 O O . PRO A 1 81 ? -16.468 -8.767 33.741 1.00 68.44 81 PRO A O 1
ATOM 633 N N . PHE A 1 82 ? -14.734 -9.182 32.385 1.00 71.56 82 PHE A N 1
ATOM 634 C CA . PHE A 1 82 ? -14.034 -7.949 32.710 1.00 71.56 82 PHE A CA 1
ATOM 635 C C . PHE A 1 82 ? -14.866 -6.758 32.208 1.00 71.56 82 PHE A C 1
ATOM 637 O O . PHE A 1 82 ? -14.903 -6.464 31.010 1.00 71.56 82 PHE A O 1
ATOM 644 N N . ILE A 1 83 ? -15.595 -6.107 33.117 1.00 80.88 83 ILE A N 1
ATOM 645 C CA . ILE A 1 83 ? -16.420 -4.939 32.806 1.00 80.88 83 ILE A CA 1
ATOM 646 C C . ILE A 1 83 ? -15.529 -3.706 32.896 1.00 80.88 83 ILE A C 1
ATOM 648 O O . ILE A 1 83 ? -15.073 -3.316 33.971 1.00 80.88 83 ILE A O 1
ATOM 652 N N . TRP A 1 84 ? -15.308 -3.066 31.753 1.00 85.81 84 TRP A N 1
ATOM 653 C CA . TRP A 1 84 ? -14.653 -1.767 31.705 1.00 85.81 84 TRP A CA 1
ATOM 654 C C . TRP A 1 84 ? -15.522 -0.738 32.423 1.00 85.81 84 TRP A C 1
ATOM 656 O O . TRP A 1 84 ? -16.710 -0.598 32.127 1.00 85.81 84 TRP A O 1
ATOM 666 N N . THR A 1 85 ? -14.935 0.003 33.361 1.00 88.44 85 THR A N 1
ATOM 667 C CA . THR A 1 85 ? -15.656 1.106 34.003 1.00 88.44 85 THR A CA 1
ATOM 668 C C . THR A 1 85 ? -15.938 2.209 32.983 1.00 88.44 85 THR A C 1
ATOM 670 O O . THR A 1 85 ? -15.156 2.436 32.054 1.00 88.44 85 THR A O 1
ATOM 673 N N . THR A 1 86 ? -17.035 2.943 33.172 1.00 82.06 86 THR A N 1
ATOM 674 C CA . THR A 1 86 ? -17.417 4.072 32.306 1.00 82.06 86 THR A CA 1
ATOM 675 C C . THR A 1 86 ? -16.287 5.097 32.160 1.00 82.06 86 THR A C 1
ATOM 677 O O . THR A 1 86 ? -16.096 5.662 31.087 1.00 82.06 86 THR A O 1
ATOM 680 N N . ASN A 1 87 ? -15.478 5.286 33.206 1.00 82.25 87 ASN A N 1
ATOM 681 C CA . ASN A 1 87 ? -14.330 6.191 33.183 1.00 82.25 87 ASN A CA 1
ATOM 682 C C . ASN A 1 87 ? -13.234 5.714 32.221 1.00 82.25 87 ASN A C 1
ATOM 684 O O . ASN A 1 87 ? -12.682 6.524 31.481 1.00 82.25 87 ASN A O 1
ATOM 688 N N . CYS A 1 88 ? -12.950 4.409 32.186 1.00 80.12 88 CYS A N 1
ATOM 689 C CA . CYS A 1 88 ? -11.977 3.841 31.253 1.00 80.12 88 CYS A CA 1
ATOM 690 C C . CYS A 1 88 ? -12.450 3.975 29.799 1.00 80.12 88 CYS A C 1
ATOM 692 O O . CYS A 1 88 ? -11.646 4.291 28.928 1.00 80.12 88 CYS A O 1
ATOM 694 N N . ILE A 1 89 ? -13.749 3.790 29.542 1.00 86.06 89 ILE A N 1
ATOM 695 C CA . ILE A 1 89 ? -14.336 3.960 28.203 1.00 86.06 89 ILE A CA 1
ATOM 696 C C . ILE A 1 89 ? -14.240 5.426 27.755 1.00 86.06 89 ILE A C 1
ATOM 698 O O . ILE A 1 89 ? -13.807 5.693 26.636 1.00 86.06 89 ILE A O 1
ATOM 702 N N . ASN A 1 90 ? -14.576 6.375 28.633 1.00 84.12 90 ASN A N 1
ATOM 703 C CA . ASN A 1 90 ? -14.486 7.806 28.333 1.00 84.12 90 ASN A CA 1
ATOM 704 C C . ASN A 1 90 ? -13.042 8.256 28.068 1.00 84.12 90 ASN A C 1
ATOM 706 O O . ASN A 1 90 ? -12.807 9.024 27.141 1.00 84.12 90 ASN A O 1
ATOM 710 N N . LEU A 1 91 ? -12.072 7.747 28.836 1.00 89.62 91 LEU A N 1
ATOM 711 C CA . LEU A 1 91 ? -10.655 8.030 28.603 1.00 89.62 91 LEU A CA 1
ATOM 712 C C . LEU A 1 91 ? -10.192 7.498 27.238 1.00 89.62 91 LEU A C 1
ATOM 714 O O . LEU A 1 91 ? -9.463 8.181 26.526 1.00 89.62 91 LEU A O 1
ATOM 718 N N . LEU A 1 92 ? -10.641 6.300 26.854 1.00 88.75 92 LEU A N 1
ATOM 719 C CA . LEU A 1 92 ? -10.288 5.695 25.569 1.00 88.75 92 LEU A CA 1
ATOM 720 C C . LEU A 1 92 ? -10.882 6.472 24.385 1.00 88.75 92 LEU A C 1
ATOM 722 O O . LEU A 1 92 ? -10.224 6.619 23.358 1.00 88.75 92 LEU A O 1
ATOM 726 N N . LEU A 1 93 ? -12.105 6.991 24.540 1.00 88.31 93 LEU A N 1
ATOM 727 C CA . LEU A 1 93 ? -12.744 7.860 23.549 1.00 88.31 93 LEU A CA 1
ATOM 728 C C . LEU A 1 93 ? -12.013 9.201 23.418 1.00 88.31 93 LEU A C 1
ATOM 730 O O . LEU A 1 93 ? -11.708 9.594 22.297 1.00 88.31 93 LEU A O 1
ATOM 734 N N . ALA A 1 94 ? -11.646 9.839 24.532 1.00 86.31 94 ALA A N 1
ATOM 735 C CA . ALA A 1 94 ? -10.879 11.086 24.515 1.00 86.31 94 ALA A CA 1
ATOM 736 C C . ALA A 1 94 ? -9.511 10.911 23.831 1.00 86.31 94 ALA A C 1
ATOM 738 O O . ALA A 1 94 ? -9.141 11.688 22.957 1.00 86.31 94 ALA A O 1
ATOM 739 N N . LEU A 1 95 ? -8.791 9.826 24.146 1.00 84.88 95 LEU A N 1
ATOM 740 C CA . LEU A 1 95 ? -7.523 9.502 23.481 1.00 84.88 95 LEU A CA 1
ATOM 741 C C . LEU A 1 95 ? -7.697 9.212 21.984 1.00 84.88 95 LEU A C 1
ATOM 743 O O . LEU A 1 95 ? -6.785 9.458 21.195 1.00 84.88 95 LEU A O 1
ATOM 747 N N . TYR A 1 96 ? -8.837 8.656 21.574 1.00 90.12 96 TYR A N 1
ATOM 748 C CA . TYR A 1 96 ? -9.126 8.416 20.164 1.00 90.12 96 TYR A CA 1
ATOM 749 C C . TYR A 1 96 ? -9.422 9.722 19.413 1.00 90.12 96 TYR A C 1
ATOM 751 O O . TYR A 1 96 ? -8.925 9.900 18.302 1.00 90.12 96 TYR A O 1
ATOM 759 N N . GLU A 1 97 ? -10.182 10.636 20.018 1.00 86.94 97 GLU A N 1
ATOM 760 C CA . GLU A 1 97 ? -10.479 11.964 19.463 1.00 86.94 97 GLU A CA 1
ATOM 761 C C . GLU A 1 97 ? -9.199 12.800 19.292 1.00 86.94 97 GLU A C 1
ATOM 763 O O . GLU A 1 97 ? -8.930 13.270 18.184 1.00 86.94 97 GLU A O 1
ATOM 768 N N . ASP A 1 98 ? -8.336 12.851 20.312 1.00 80.06 98 ASP A N 1
ATOM 769 C CA . ASP A 1 98 ? -7.036 13.541 20.246 1.00 80.06 98 ASP A CA 1
ATOM 770 C C . ASP A 1 98 ? -6.132 12.983 19.130 1.00 80.06 98 ASP A C 1
ATOM 772 O O . ASP A 1 98 ? -5.422 13.716 18.430 1.00 80.06 98 ASP A O 1
ATOM 776 N N . ASN A 1 99 ? -6.144 11.661 18.936 1.00 80.12 99 ASN A N 1
ATOM 777 C CA . ASN A 1 99 ? -5.356 11.028 17.881 1.00 80.12 99 ASN A CA 1
ATOM 778 C C . ASN A 1 99 ? -5.958 11.257 16.489 1.00 80.12 99 ASN A C 1
ATOM 780 O O . ASN A 1 99 ? -5.204 11.433 15.531 1.00 80.12 99 ASN A O 1
ATOM 784 N N . MET A 1 100 ? -7.286 11.295 16.359 1.00 78.25 100 MET A N 1
ATOM 785 C CA . MET A 1 100 ? -7.964 11.618 15.099 1.00 78.25 100 MET A CA 1
ATOM 786 C C . MET A 1 100 ? -7.585 13.016 14.598 1.00 78.25 100 MET A C 1
ATOM 788 O O . MET A 1 100 ? -7.219 13.158 13.430 1.00 78.25 100 MET A O 1
ATOM 792 N N . GLU A 1 101 ? -7.564 14.024 15.474 1.00 77.75 101 GLU A N 1
ATOM 793 C CA . GLU A 1 101 ? -7.134 15.382 15.105 1.00 77.75 101 GLU A CA 1
ATOM 794 C C . GLU A 1 101 ? -5.660 15.431 14.664 1.00 77.75 101 GLU A C 1
ATOM 796 O O . GLU A 1 101 ? -5.297 16.130 13.708 1.00 77.75 101 GLU A O 1
ATOM 801 N N . ARG A 1 102 ? -4.789 14.630 15.295 1.00 73.50 102 ARG A N 1
ATOM 802 C CA . ARG A 1 102 ? -3.392 14.463 14.854 1.00 73.50 102 ARG A CA 1
ATOM 803 C C . ARG A 1 102 ? -3.283 13.833 13.469 1.00 73.50 102 ARG A C 1
ATOM 805 O O . ARG A 1 102 ? -2.514 14.321 12.641 1.00 73.50 102 ARG A O 1
ATOM 812 N N . PHE A 1 103 ? -4.051 12.784 13.190 1.00 70.75 103 PHE A N 1
ATOM 813 C CA . PHE A 1 103 ? -4.035 12.139 11.876 1.00 70.75 103 PHE A CA 1
ATOM 814 C C . PHE A 1 103 ? -4.570 13.057 10.769 1.00 70.75 103 PHE A C 1
ATOM 816 O O . PHE A 1 103 ? -4.042 13.050 9.653 1.00 70.75 103 PHE A O 1
ATOM 823 N N . GLU A 1 104 ? -5.585 13.873 11.056 1.00 72.31 104 GLU A N 1
ATOM 824 C CA . GLU A 1 104 ? -6.131 14.829 10.087 1.00 72.31 104 GLU A CA 1
ATOM 825 C C . GLU A 1 104 ? -5.190 16.014 9.838 1.00 72.31 104 GLU A C 1
ATOM 827 O O . GLU A 1 104 ? -5.000 16.419 8.686 1.00 72.31 104 GLU A O 1
ATOM 832 N N . SER A 1 105 ? -4.525 16.517 10.881 1.00 65.75 105 SER A N 1
ATOM 833 C CA . SER A 1 105 ? -3.540 17.596 10.745 1.00 65.75 105 SER A CA 1
ATOM 834 C C . SER A 1 105 ? -2.274 17.143 10.007 1.00 65.75 105 SER A C 1
ATOM 836 O O . SER A 1 105 ? -1.812 17.854 9.108 1.00 65.75 105 SER A O 1
ATOM 838 N N . GLU A 1 106 ? -1.766 15.930 10.251 1.00 60.69 106 GLU A N 1
ATOM 839 C CA . GLU A 1 106 ? -0.585 15.408 9.542 1.00 60.69 106 GLU A CA 1
ATOM 840 C C . GLU A 1 106 ? -0.849 15.188 8.038 1.00 60.69 106 GLU A C 1
ATOM 842 O O . GLU A 1 106 ? 0.047 15.342 7.197 1.00 60.69 106 GLU A O 1
ATOM 847 N N . LYS A 1 107 ? -2.107 14.928 7.661 1.00 56.62 107 LYS A N 1
ATOM 848 C CA . LYS A 1 107 ? -2.529 14.781 6.260 1.00 56.62 107 LYS A CA 1
ATOM 849 C C . LYS A 1 107 ? -2.435 16.087 5.460 1.00 56.62 107 LYS A C 1
ATOM 851 O O . LYS A 1 107 ? -2.319 16.035 4.234 1.00 56.62 107 LYS A O 1
ATOM 856 N N . THR A 1 108 ? -2.447 17.247 6.120 1.00 50.72 108 THR A N 1
ATOM 857 C CA . THR A 1 108 ? -2.348 18.560 5.450 1.00 50.72 108 THR A CA 1
ATOM 858 C C . THR A 1 108 ? -0.911 19.069 5.313 1.00 50.72 108 THR A C 1
ATOM 860 O O . THR A 1 108 ? -0.604 19.750 4.336 1.00 50.72 108 THR A O 1
ATOM 863 N N . VAL A 1 109 ? 0.006 18.660 6.198 1.00 53.00 109 VAL A N 1
ATOM 864 C CA . VAL A 1 109 ? 1.411 19.122 6.192 1.00 53.00 109 VAL A CA 1
ATOM 865 C C . VAL A 1 109 ? 2.252 18.464 5.088 1.00 53.00 109 VAL A C 1
ATOM 867 O O . VAL A 1 109 ? 3.235 19.038 4.624 1.00 53.00 109 VAL A O 1
ATOM 870 N N . ARG A 1 110 ? 1.852 17.293 4.571 1.00 51.41 110 ARG A N 1
ATOM 871 C CA . ARG A 1 110 ? 2.583 16.609 3.482 1.00 51.41 110 ARG A CA 1
ATOM 872 C C . ARG A 1 110 ? 2.224 17.079 2.068 1.00 51.41 110 ARG A C 1
ATOM 874 O O . ARG A 1 110 ? 2.703 16.476 1.107 1.00 51.41 110 ARG A O 1
ATOM 881 N N . ARG A 1 111 ? 1.402 18.123 1.906 1.00 50.72 111 ARG A N 1
ATOM 882 C CA . ARG A 1 111 ? 0.999 18.589 0.567 1.00 50.72 111 ARG A CA 1
ATOM 883 C C . ARG A 1 111 ? 2.024 19.499 -0.117 1.00 50.72 111 ARG A C 1
ATOM 885 O O . ARG A 1 111 ? 2.090 19.455 -1.340 1.00 50.72 111 ARG A O 1
ATOM 892 N N . ASP A 1 112 ? 2.891 20.186 0.634 1.00 51.38 112 ASP A N 1
ATOM 893 C CA . ASP A 1 112 ? 3.742 21.246 0.057 1.00 51.38 112 ASP A CA 1
ATOM 894 C C . ASP A 1 112 ? 5.266 21.050 0.207 1.00 51.38 112 ASP A C 1
ATOM 896 O O . ASP A 1 112 ? 6.038 21.927 -0.171 1.00 51.38 112 ASP A O 1
ATOM 900 N N . GLY A 1 113 ? 5.757 19.906 0.700 1.00 52.53 113 GLY A N 1
ATOM 901 C CA . GLY A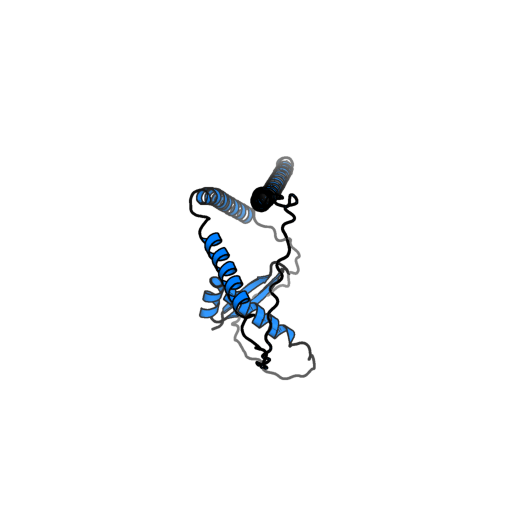 1 113 ? 7.178 19.784 1.063 1.00 52.53 113 GLY A CA 1
ATOM 902 C C . GLY A 1 113 ? 7.864 18.465 0.719 1.00 52.53 113 GLY A C 1
ATOM 903 O O . GLY A 1 113 ? 8.072 17.628 1.588 1.00 52.53 113 GLY A O 1
ATOM 904 N N . SER A 1 114 ? 8.346 18.328 -0.518 1.00 51.09 114 SER A N 1
ATOM 905 C CA . SER A 1 114 ? 9.495 17.472 -0.883 1.00 51.09 114 SER A CA 1
ATOM 906 C C . SER A 1 114 ? 9.383 15.944 -0.691 1.00 51.09 114 SER A C 1
ATOM 908 O O . SER A 1 114 ? 10.340 15.275 -0.307 1.00 51.09 114 SER A O 1
ATOM 910 N N . CYS A 1 115 ? 8.281 15.321 -1.114 1.00 46.44 115 CYS A N 1
ATOM 911 C CA . CYS A 1 115 ? 8.287 13.879 -1.421 1.00 46.44 115 CYS A CA 1
ATOM 912 C C . CYS A 1 115 ? 8.973 13.592 -2.779 1.00 46.44 115 CYS A C 1
ATOM 914 O O . CYS A 1 115 ? 8.416 12.944 -3.659 1.00 46.44 115 CYS A O 1
ATOM 916 N N . THR A 1 116 ? 10.181 14.116 -2.992 1.00 49.34 116 THR A N 1
ATOM 917 C CA . THR A 1 116 ? 11.000 13.809 -4.180 1.00 49.34 116 THR A CA 1
ATOM 918 C C . THR A 1 116 ? 12.393 13.298 -3.834 1.00 49.34 116 THR A C 1
ATOM 920 O O . THR A 1 116 ? 13.048 12.746 -4.713 1.00 49.34 116 THR A O 1
ATOM 923 N N . ASP A 1 117 ? 12.853 13.398 -2.581 1.00 45.50 117 ASP A N 1
ATOM 924 C CA . ASP A 1 117 ? 14.247 13.052 -2.259 1.00 45.50 117 ASP A CA 1
ATOM 925 C C . ASP A 1 117 ? 14.469 11.567 -1.917 1.00 45.50 117 ASP A C 1
ATOM 927 O O . ASP A 1 117 ? 15.466 10.967 -2.328 1.00 45.50 117 ASP A O 1
ATOM 931 N N . VAL A 1 118 ? 13.505 10.901 -1.272 1.00 49.53 118 VAL A N 1
ATOM 932 C CA . VAL A 1 118 ? 13.644 9.470 -0.922 1.00 49.53 118 VAL A CA 1
ATOM 933 C C . VAL A 1 118 ? 13.463 8.560 -2.150 1.00 49.53 118 VAL A C 1
ATOM 935 O O . VAL A 1 118 ? 14.141 7.538 -2.286 1.00 49.53 118 VAL A O 1
ATOM 938 N N . SER A 1 119 ? 12.629 8.965 -3.115 1.00 44.88 119 SER A N 1
ATOM 939 C CA . SER A 1 119 ? 12.436 8.222 -4.374 1.00 44.88 119 SER A CA 1
ATOM 940 C C . SER A 1 119 ? 13.592 8.419 -5.373 1.00 44.88 119 SER A C 1
ATOM 942 O O . SER A 1 119 ? 13.838 7.570 -6.236 1.00 44.88 119 SER A O 1
ATOM 944 N N . ARG A 1 120 ? 14.372 9.503 -5.232 1.00 47.06 120 ARG A N 1
ATOM 945 C CA . ARG A 1 120 ? 15.558 9.747 -6.069 1.00 47.06 120 ARG A CA 1
ATOM 946 C C . ARG A 1 120 ? 16.774 8.944 -5.597 1.00 47.06 120 ARG A C 1
ATOM 948 O O . ARG A 1 120 ? 17.520 8.442 -6.436 1.00 47.06 120 ARG A O 1
ATOM 955 N N . ARG A 1 121 ? 16.943 8.736 -4.283 1.00 45.72 121 ARG A N 1
ATOM 956 C CA . ARG A 1 121 ? 18.039 7.903 -3.738 1.00 45.72 121 ARG A CA 1
ATOM 957 C C . ARG A 1 121 ? 17.889 6.409 -4.040 1.00 45.72 121 ARG A C 1
ATOM 959 O O . ARG A 1 121 ? 18.892 5.747 -4.280 1.00 45.72 121 ARG A O 1
ATOM 966 N N . SER A 1 122 ? 16.666 5.888 -4.102 1.00 48.25 122 SER A N 1
ATOM 967 C CA . SER A 1 122 ? 16.417 4.469 -4.407 1.00 48.25 122 SER A CA 1
ATOM 968 C C . SER A 1 122 ? 16.598 4.118 -5.895 1.00 48.25 122 SER A C 1
ATOM 970 O O . SER A 1 122 ? 17.011 3.003 -6.205 1.00 48.25 122 SER A O 1
ATOM 972 N N . ASN A 1 123 ? 16.402 5.069 -6.820 1.00 44.72 123 ASN A N 1
ATOM 973 C CA . ASN A 1 123 ? 16.647 4.845 -8.255 1.00 44.72 123 ASN A CA 1
ATOM 974 C C . ASN A 1 123 ? 18.133 4.917 -8.660 1.00 44.72 123 ASN A C 1
ATOM 976 O O . ASN A 1 123 ? 18.547 4.224 -9.587 1.00 44.72 123 ASN A O 1
ATOM 980 N N . LEU A 1 124 ? 18.964 5.692 -7.953 1.00 50.88 124 LEU A N 1
ATOM 981 C CA . LEU A 1 124 ? 20.401 5.809 -8.256 1.00 50.88 124 LEU A CA 1
ATOM 982 C C . LEU A 1 124 ? 21.206 4.528 -7.961 1.00 50.88 124 LEU A C 1
ATOM 984 O O . LEU A 1 124 ? 22.264 4.320 -8.557 1.00 50.88 124 LEU A O 1
ATOM 988 N N . ASN A 1 125 ? 20.710 3.652 -7.081 1.00 49.94 125 ASN A N 1
ATOM 989 C CA . ASN A 1 125 ? 21.385 2.390 -6.759 1.00 49.94 125 ASN A CA 1
ATOM 990 C C . ASN A 1 125 ? 21.122 1.276 -7.787 1.00 49.94 125 ASN A C 1
ATOM 992 O O . ASN A 1 125 ? 21.995 0.433 -7.993 1.00 49.94 125 ASN A O 1
ATOM 996 N N . TYR A 1 126 ? 19.988 1.298 -8.494 1.00 50.09 126 TYR A N 1
ATOM 997 C CA . TYR A 1 126 ? 19.703 0.296 -9.528 1.00 50.09 126 TYR A CA 1
ATOM 998 C C . TYR A 1 126 ? 20.514 0.524 -10.814 1.00 50.09 126 TYR A C 1
ATOM 1000 O O . TYR A 1 126 ? 21.032 -0.439 -11.381 1.00 50.09 126 TYR A O 1
ATOM 1008 N N . GLU A 1 127 ? 20.733 1.774 -11.241 1.00 50.84 127 GLU A N 1
ATOM 1009 C CA . GLU A 1 127 ? 21.564 2.045 -12.429 1.00 50.84 127 GLU A CA 1
ATOM 1010 C C . GLU A 1 127 ? 23.057 1.752 -12.198 1.00 50.84 127 GLU A C 1
ATOM 1012 O O . GLU A 1 127 ? 23.727 1.235 -13.095 1.00 50.84 127 GLU A O 1
ATOM 1017 N N . LYS A 1 128 ? 23.591 1.994 -10.990 1.00 51.22 128 LYS A N 1
ATOM 1018 C CA . LYS A 1 128 ? 24.988 1.641 -10.668 1.00 51.22 128 LYS A CA 1
ATOM 1019 C C . LYS A 1 128 ? 25.224 0.132 -10.578 1.00 51.22 128 LYS A C 1
ATOM 1021 O O . LYS A 1 128 ? 26.320 -0.315 -10.924 1.00 51.22 128 LYS A O 1
ATOM 1026 N N . SER A 1 129 ? 24.219 -0.636 -10.151 1.00 51.12 129 SER A N 1
ATOM 1027 C CA . SER A 1 129 ? 24.282 -2.103 -10.112 1.00 51.12 129 SER A CA 1
ATOM 1028 C C . SER A 1 129 ? 24.255 -2.706 -11.524 1.00 51.12 129 SER A C 1
ATOM 1030 O O . SER A 1 129 ? 25.097 -3.543 -11.855 1.00 51.12 129 SER A O 1
ATOM 1032 N N . LEU A 1 130 ? 23.399 -2.187 -12.416 1.00 51.59 130 LEU A N 1
ATOM 1033 C CA . LEU A 1 130 ? 23.316 -2.662 -13.803 1.00 51.59 130 LEU A CA 1
ATOM 1034 C C . LEU A 1 130 ? 24.599 -2.370 -14.611 1.00 51.59 130 LEU A C 1
ATOM 1036 O O . LEU A 1 130 ? 25.009 -3.185 -15.439 1.00 51.59 130 LEU A O 1
ATOM 1040 N N . LEU A 1 131 ? 25.281 -1.249 -14.331 1.00 51.44 131 LEU A N 1
ATOM 1041 C CA . LEU A 1 131 ? 26.550 -0.903 -14.987 1.00 51.44 131 LEU A CA 1
ATOM 1042 C C . LEU A 1 131 ? 27.729 -1.791 -14.535 1.00 51.44 131 LEU A C 1
ATOM 1044 O O . LEU A 1 131 ? 28.656 -2.021 -15.312 1.00 51.44 131 LEU A O 1
ATOM 1048 N N . HIS A 1 132 ? 27.704 -2.313 -13.303 1.00 50.28 132 HIS A N 1
ATOM 1049 C CA . HIS A 1 132 ? 28.744 -3.226 -12.809 1.00 50.28 132 HIS A CA 1
ATOM 1050 C C . HIS A 1 132 ? 28.550 -4.664 -13.304 1.00 50.28 132 HIS A C 1
ATOM 1052 O O . HIS A 1 132 ? 29.537 -5.368 -13.510 1.00 50.28 132 HIS A O 1
ATOM 1058 N N . GLN A 1 133 ? 27.315 -5.084 -13.590 1.00 50.75 133 GLN A N 1
ATOM 1059 C CA . GLN A 1 133 ? 27.045 -6.436 -14.090 1.00 50.75 133 GLN A CA 1
ATOM 1060 C C . GLN A 1 133 ? 27.421 -6.627 -15.571 1.00 50.75 133 GLN A C 1
ATOM 1062 O O . GLN A 1 133 ? 27.815 -7.721 -15.965 1.00 50.75 133 GLN A O 1
ATOM 1067 N N . GLN A 1 134 ? 27.405 -5.567 -16.389 1.00 52.66 134 GLN A N 1
ATOM 1068 C CA . GLN A 1 134 ? 27.851 -5.653 -17.790 1.00 52.66 134 GLN A CA 1
ATOM 1069 C C . GLN A 1 134 ? 29.378 -5.615 -17.965 1.00 52.66 134 GLN A C 1
ATOM 1071 O O . GLN A 1 134 ? 29.877 -5.964 -19.033 1.00 52.66 134 GLN A O 1
ATOM 1076 N N . LYS A 1 135 ? 30.144 -5.241 -16.930 1.00 49.25 135 LYS A N 1
ATOM 1077 C CA . LYS A 1 135 ? 31.615 -5.174 -17.003 1.00 49.25 135 LYS A CA 1
ATOM 1078 C C . LYS A 1 135 ? 32.319 -6.467 -16.573 1.00 49.25 135 LYS A C 1
ATOM 1080 O O . LYS A 1 135 ? 33.500 -6.629 -16.863 1.00 49.25 135 LYS A O 1
ATOM 1085 N N . ALA A 1 136 ? 31.604 -7.399 -15.942 1.00 46.81 136 ALA A N 1
ATOM 1086 C CA . ALA A 1 136 ? 32.157 -8.682 -15.501 1.00 46.81 136 ALA A CA 1
ATOM 1087 C C . ALA A 1 136 ? 32.143 -9.781 -16.586 1.00 46.81 136 ALA A C 1
ATOM 1089 O O . ALA A 1 136 ? 32.799 -10.800 -16.418 1.00 46.81 136 ALA A O 1
ATOM 1090 N N . VAL A 1 137 ? 31.452 -9.580 -17.717 1.00 48.25 137 VAL A N 1
ATOM 1091 C CA . VAL A 1 137 ? 31.304 -10.609 -18.776 1.00 48.25 137 VAL A CA 1
ATOM 1092 C C . VAL A 1 137 ? 32.313 -10.440 -19.930 1.00 48.25 137 VAL A C 1
ATOM 1094 O O . VAL A 1 137 ? 32.314 -11.213 -20.879 1.00 48.25 137 VAL A O 1
ATOM 1097 N N . ALA A 1 138 ? 33.220 -9.460 -19.863 1.00 49.69 138 ALA A N 1
ATOM 1098 C CA . ALA A 1 138 ? 34.192 -9.185 -20.932 1.00 49.69 138 ALA A CA 1
ATOM 1099 C C . ALA A 1 138 ? 35.655 -9.503 -20.568 1.00 49.69 138 ALA A C 1
ATOM 1101 O O . ALA A 1 138 ? 36.564 -9.010 -21.234 1.00 49.69 138 ALA A O 1
ATOM 1102 N N . THR A 1 139 ? 35.903 -10.304 -19.525 1.00 53.84 139 THR A N 1
ATOM 1103 C CA . THR A 1 139 ? 37.279 -10.631 -19.119 1.00 53.84 139 THR A CA 1
ATOM 1104 C C . THR A 1 139 ? 37.420 -12.079 -18.660 1.00 53.84 139 THR A C 1
ATOM 1106 O O . THR A 1 139 ? 37.721 -12.312 -17.503 1.00 53.84 139 THR A O 1
ATOM 1109 N N . GLU A 1 140 ? 37.228 -13.061 -19.543 1.00 50.66 140 GLU A N 1
ATOM 1110 C CA . GLU A 1 140 ? 38.009 -14.303 -19.460 1.00 50.66 140 GLU A CA 1
ATOM 1111 C C . GLU A 1 140 ? 37.939 -15.128 -20.754 1.00 50.66 140 GLU A C 1
ATOM 1113 O O . GLU A 1 140 ? 36.904 -15.211 -21.406 1.00 50.66 140 GLU A O 1
ATOM 1118 N N . ALA A 1 141 ? 39.084 -15.729 -21.095 1.00 50.28 141 ALA A N 1
ATOM 1119 C CA . ALA A 1 141 ? 39.355 -16.629 -22.220 1.00 50.28 141 ALA A CA 1
ATOM 1120 C C . ALA A 1 141 ? 39.439 -16.004 -23.631 1.00 50.28 141 ALA A C 1
ATOM 1122 O O . ALA A 1 141 ? 38.568 -16.154 -24.485 1.00 50.28 141 ALA A O 1
ATOM 1123 N N . GLY A 1 142 ? 40.594 -15.394 -23.917 1.00 49.03 142 GLY A N 1
ATOM 1124 C CA . GLY A 1 142 ? 41.052 -15.183 -25.290 1.00 49.03 142 GLY A CA 1
ATOM 1125 C C . GLY A 1 142 ? 41.439 -16.509 -25.976 1.00 49.03 142 GLY A C 1
ATOM 1126 O O . GLY A 1 142 ? 42.131 -17.328 -25.362 1.00 49.03 142 GLY A O 1
ATOM 1127 N N . PRO A 1 143 ? 41.065 -16.739 -27.249 1.00 49.28 143 PRO A N 1
ATOM 1128 C CA . PRO A 1 143 ? 41.617 -17.825 -28.042 1.00 49.28 143 PRO A CA 1
ATOM 1129 C C . PRO A 1 143 ? 43.005 -17.436 -28.566 1.00 49.28 143 PRO A C 1
ATOM 1131 O O . PRO A 1 143 ? 43.209 -16.369 -29.146 1.00 49.28 143 PRO A O 1
ATOM 1134 N N . LYS A 1 144 ? 43.972 -18.327 -28.330 1.00 47.78 144 LYS A N 1
ATOM 1135 C CA . LYS A 1 144 ? 45.353 -18.225 -28.807 1.00 47.78 144 LYS A CA 1
ATOM 1136 C C . LYS A 1 144 ? 45.397 -18.031 -30.321 1.00 47.78 144 LYS A C 1
ATOM 1138 O O . LYS A 1 144 ? 44.783 -18.780 -31.077 1.00 47.78 144 LYS A O 1
ATOM 1143 N N . ALA A 1 145 ? 46.202 -17.056 -30.730 1.00 48.41 145 ALA A N 1
ATOM 1144 C CA . ALA A 1 145 ? 46.595 -16.830 -32.106 1.00 48.41 145 ALA A CA 1
ATOM 1145 C C . ALA A 1 145 ? 47.171 -18.111 -32.727 1.00 48.41 145 ALA A C 1
ATOM 1147 O O . ALA A 1 145 ? 48.130 -18.689 -32.216 1.00 48.41 145 ALA A O 1
ATOM 1148 N N . SER A 1 146 ? 46.604 -18.516 -33.858 1.00 45.50 146 SER A N 1
ATOM 1149 C CA . SER A 1 146 ? 47.308 -19.300 -34.866 1.00 45.50 146 SER A CA 1
ATOM 1150 C C . SER A 1 146 ? 47.343 -18.466 -36.140 1.00 45.50 146 SER A C 1
ATOM 1152 O O . SER A 1 146 ? 46.326 -18.036 -36.677 1.00 45.50 146 SER A O 1
ATOM 1154 N N . SER A 1 147 ? 48.570 -18.174 -36.549 1.00 53.66 147 SER A N 1
ATOM 1155 C CA . SER A 1 147 ? 48.953 -17.556 -37.806 1.00 53.66 147 SER A CA 1
ATOM 1156 C C . SER A 1 147 ? 48.403 -18.336 -38.998 1.00 53.66 147 SER A C 1
ATOM 1158 O O . SER A 1 147 ? 48.624 -19.543 -39.091 1.00 53.66 147 SER A O 1
ATOM 1160 N N . SER A 1 148 ? 47.786 -17.640 -39.948 1.00 50.31 148 SER A N 1
ATOM 1161 C CA . SER A 1 148 ? 47.590 -18.155 -41.302 1.00 50.31 148 SER A CA 1
ATOM 1162 C C . SER A 1 148 ? 47.540 -16.993 -42.285 1.00 50.31 148 SER A C 1
ATOM 1164 O O . SER A 1 148 ? 46.497 -16.390 -42.526 1.00 50.31 148 SER A O 1
ATOM 1166 N N . THR A 1 149 ? 48.704 -16.681 -42.840 1.00 48.84 149 THR A N 1
ATOM 1167 C CA . THR A 1 149 ? 48.876 -15.917 -44.073 1.00 48.84 149 THR A CA 1
ATOM 1168 C C . THR A 1 149 ? 48.226 -16.683 -45.225 1.00 48.84 149 THR A C 1
ATOM 1170 O O . THR A 1 149 ? 48.571 -17.844 -45.416 1.00 48.84 149 THR A O 1
ATOM 1173 N N . CYS A 1 150 ? 47.353 -16.049 -46.009 1.00 34.97 150 CYS A N 1
ATOM 1174 C CA . CYS A 1 150 ? 47.248 -16.277 -47.455 1.00 34.97 150 CYS A CA 1
ATOM 1175 C C . CYS A 1 150 ? 46.512 -15.109 -48.122 1.00 34.97 150 CYS A C 1
ATOM 1177 O O . CYS A 1 150 ? 45.450 -14.674 -47.682 1.00 34.97 150 CYS A O 1
ATOM 1179 N N . SER A 1 151 ? 47.168 -14.606 -49.157 1.00 48.66 151 SER A N 1
ATOM 1180 C CA . SER A 1 151 ? 46.783 -13.567 -50.102 1.00 48.66 151 SER A CA 1
ATOM 1181 C C . SER A 1 151 ? 45.584 -13.972 -50.970 1.00 48.66 151 SER A C 1
ATOM 1183 O O . SER A 1 151 ? 45.322 -15.160 -51.125 1.00 48.66 151 SER A O 1
ATOM 1185 N N . ASP A 1 152 ? 44.885 -12.974 -51.525 1.00 40.41 152 ASP A N 1
ATOM 1186 C CA . ASP A 1 152 ? 44.592 -12.814 -52.968 1.00 40.41 152 ASP A CA 1
ATOM 1187 C C . ASP A 1 152 ? 43.306 -11.982 -53.192 1.00 40.41 152 ASP A C 1
ATOM 1189 O O . ASP A 1 152 ? 42.185 -12.425 -52.965 1.00 40.41 152 ASP A O 1
ATOM 1193 N N . GLU A 1 153 ? 43.451 -10.742 -53.673 1.00 54.50 153 GLU A N 1
ATOM 1194 C CA . GLU A 1 153 ? 43.538 -10.608 -55.130 1.00 54.50 153 GLU A CA 1
ATOM 1195 C C . GLU A 1 153 ? 42.336 -11.063 -55.976 1.00 54.50 153 GLU A C 1
ATOM 1197 O O . GLU A 1 153 ? 42.597 -11.707 -56.983 1.00 54.50 153 GLU A O 1
ATOM 1202 N N . ILE A 1 154 ? 41.066 -10.724 -55.696 1.00 49.62 154 ILE A N 1
ATOM 1203 C CA . ILE A 1 154 ? 40.048 -10.684 -56.777 1.00 49.62 154 ILE A CA 1
ATOM 1204 C C . ILE A 1 154 ? 39.289 -9.351 -56.802 1.00 49.62 154 ILE A C 1
ATOM 1206 O O . ILE A 1 154 ? 38.271 -9.128 -56.145 1.00 49.62 154 ILE A O 1
ATOM 1210 N N . ASN A 1 155 ? 39.788 -8.487 -57.683 1.00 55.97 155 ASN A N 1
ATOM 1211 C CA . ASN A 1 155 ? 39.081 -7.391 -58.324 1.00 55.97 155 ASN A CA 1
ATOM 1212 C C . ASN A 1 155 ? 37.931 -7.951 -59.187 1.00 55.97 155 ASN A C 1
ATOM 1214 O O . ASN A 1 155 ? 38.159 -8.450 -60.288 1.00 55.97 155 ASN A O 1
ATOM 1218 N N . SER A 1 156 ? 36.692 -7.870 -58.694 1.00 53.34 156 SER A N 1
ATOM 1219 C CA . SER A 1 156 ? 35.493 -8.183 -59.480 1.00 53.34 156 SER A CA 1
ATOM 1220 C C . SER A 1 156 ? 34.691 -6.914 -59.755 1.00 53.34 156 SER A C 1
ATOM 1222 O O . SER A 1 156 ? 33.770 -6.544 -59.025 1.00 53.34 156 SER A O 1
ATOM 1224 N N . ASN A 1 157 ? 35.041 -6.267 -60.866 1.00 58.16 157 ASN A N 1
ATOM 1225 C CA . ASN A 1 157 ? 34.220 -5.276 -61.552 1.00 58.16 157 ASN A CA 1
ATOM 1226 C C . ASN A 1 157 ? 32.901 -5.917 -62.017 1.00 58.16 157 ASN A C 1
ATOM 1228 O O . ASN A 1 157 ? 32.807 -6.415 -63.140 1.00 58.16 157 ASN A O 1
ATOM 1232 N N . GLN A 1 158 ? 31.858 -5.872 -61.183 1.00 55.47 158 GLN A N 1
ATOM 1233 C CA . GLN A 1 158 ? 30.506 -6.254 -61.593 1.00 55.47 158 GLN A CA 1
ATOM 1234 C C . GLN A 1 158 ? 29.583 -5.036 -61.714 1.00 55.47 158 GLN A C 1
ATOM 1236 O O . GLN A 1 158 ? 28.890 -4.623 -60.791 1.00 55.47 158 GLN A O 1
ATOM 1241 N N . SER A 1 159 ? 29.626 -4.478 -62.926 1.00 50.47 159 SER A N 1
ATOM 1242 C CA . SER A 1 159 ? 28.525 -3.932 -63.728 1.00 50.47 159 SER A CA 1
ATOM 1243 C C . SER A 1 159 ? 27.248 -3.475 -63.002 1.00 50.47 159 SER A C 1
ATOM 1245 O O . SER A 1 159 ? 26.429 -4.253 -62.510 1.00 50.47 159 SER A O 1
ATOM 1247 N N . HIS A 1 160 ? 27.036 -2.163 -63.084 1.00 54.75 160 HIS A N 1
ATOM 1248 C CA . HIS A 1 160 ? 25.839 -1.421 -62.722 1.00 54.75 160 HIS A CA 1
ATOM 1249 C C . HIS A 1 160 ? 24.533 -2.022 -63.278 1.00 54.75 160 HIS A C 1
ATOM 1251 O O . HIS A 1 160 ? 24.134 -1.764 -64.413 1.00 54.75 160 HIS A O 1
ATOM 1257 N N . LYS A 1 161 ? 23.757 -2.681 -62.414 1.00 57.97 161 LYS A N 1
ATOM 1258 C CA . LYS A 1 161 ? 22.291 -2.696 -62.526 1.00 57.97 161 LYS A CA 1
ATOM 1259 C C . LYS A 1 161 ? 21.708 -1.800 -61.439 1.00 57.97 161 LYS A C 1
ATOM 1261 O O . LYS A 1 161 ? 21.333 -2.257 -60.366 1.00 57.97 161 LYS A O 1
ATOM 1266 N N . LYS A 1 162 ? 21.604 -0.502 -61.757 1.00 61.22 162 LYS A N 1
ATOM 1267 C CA . LYS A 1 162 ? 20.790 0.493 -61.039 1.00 61.22 162 LYS A CA 1
ATOM 1268 C C . LYS A 1 162 ? 19.306 0.106 -61.141 1.00 61.22 162 LYS A C 1
ATOM 1270 O O . LYS A 1 162 ? 18.551 0.680 -61.919 1.00 61.22 162 LYS A O 1
ATOM 1275 N N . ARG A 1 163 ? 18.877 -0.912 -60.396 1.00 55.88 163 ARG A N 1
ATOM 1276 C CA . ARG A 1 163 ? 17.458 -1.221 -60.185 1.00 55.88 163 ARG A CA 1
ATOM 1277 C C . ARG A 1 163 ? 17.073 -0.724 -58.801 1.00 55.88 163 ARG A C 1
ATOM 1279 O O . ARG A 1 163 ? 17.342 -1.408 -57.829 1.00 55.88 163 ARG A O 1
ATOM 1286 N N . LYS A 1 164 ? 16.480 0.474 -58.754 1.00 58.50 164 LYS A N 1
ATOM 1287 C CA . LYS A 1 164 ? 15.448 0.929 -57.795 1.00 58.50 164 LYS A CA 1
ATOM 1288 C C . LYS A 1 164 ? 15.555 0.416 -56.340 1.00 58.50 164 LYS A C 1
ATOM 1290 O O . LYS A 1 164 ? 14.541 0.099 -55.735 1.00 58.50 164 LYS A O 1
ATOM 1295 N N . ALA A 1 165 ? 16.764 0.348 -55.788 1.00 55.31 165 ALA A N 1
ATOM 1296 C CA . ALA A 1 165 ? 17.031 -0.056 -54.408 1.00 55.31 165 ALA A CA 1
ATOM 1297 C C . ALA A 1 165 ? 17.463 1.132 -53.533 1.00 55.31 165 ALA A C 1
ATOM 1299 O O . ALA A 1 165 ? 17.988 0.932 -52.448 1.00 55.31 165 ALA A O 1
ATOM 1300 N N . SER A 1 166 ? 17.167 2.371 -53.953 1.00 54.22 166 SER A N 1
ATOM 1301 C CA . SER A 1 166 ? 16.906 3.453 -52.994 1.00 54.22 166 SER A CA 1
ATOM 1302 C C . SER A 1 166 ? 15.482 3.293 -52.442 1.00 54.22 166 SER A C 1
ATOM 1304 O O . SER A 1 166 ? 14.694 4.236 -52.421 1.00 54.22 166 SER A O 1
ATOM 1306 N N . PHE A 1 167 ? 15.117 2.057 -52.076 1.00 59.09 167 PHE A N 1
ATOM 1307 C CA . PHE A 1 167 ? 14.049 1.878 -51.115 1.00 59.09 167 PHE A CA 1
ATOM 1308 C C . PHE A 1 167 ? 14.571 2.531 -49.843 1.00 59.09 167 PHE A C 1
ATOM 1310 O O . PHE A 1 167 ? 15.684 2.272 -49.386 1.00 59.09 167 PHE A O 1
ATOM 1317 N N . ASP A 1 168 ? 13.822 3.529 -49.446 1.00 72.06 168 ASP A N 1
ATOM 1318 C CA . ASP A 1 168 ? 14.340 4.819 -49.061 1.00 72.06 168 ASP A CA 1
ATOM 1319 C C . ASP A 1 168 ? 14.906 4.768 -47.634 1.00 72.06 168 ASP A C 1
ATOM 1321 O O . ASP A 1 168 ? 14.182 4.511 -46.671 1.00 72.06 168 ASP A O 1
ATOM 1325 N N . ILE A 1 169 ? 16.225 4.946 -47.492 1.00 83.38 169 ILE A N 1
ATOM 1326 C CA . ILE A 1 169 ? 16.912 4.913 -46.188 1.00 83.38 169 ILE A CA 1
ATOM 1327 C C . ILE A 1 169 ? 16.269 5.933 -45.238 1.00 83.38 169 ILE A C 1
ATOM 1329 O O . ILE A 1 169 ? 16.139 5.672 -44.041 1.00 83.38 169 ILE A O 1
ATOM 1333 N N . GLU A 1 170 ? 15.799 7.060 -45.775 1.00 83.69 170 GLU A N 1
ATOM 1334 C CA . GLU A 1 170 ? 15.084 8.085 -45.019 1.00 83.69 170 GLU A CA 1
ATOM 1335 C C . GLU A 1 170 ? 13.756 7.557 -44.468 1.00 83.69 170 GLU A C 1
ATOM 1337 O O . GLU A 1 170 ? 13.473 7.731 -43.281 1.00 83.69 170 GLU A O 1
ATOM 1342 N N . THR A 1 171 ? 12.996 6.814 -45.275 1.00 88.69 171 THR A N 1
ATOM 1343 C CA . THR A 1 171 ? 11.762 6.141 -44.842 1.00 88.69 171 THR A CA 1
ATOM 1344 C C . THR A 1 171 ? 12.027 5.121 -43.724 1.00 88.69 171 THR A C 1
ATOM 1346 O O . THR A 1 171 ? 11.278 5.064 -42.744 1.00 88.69 171 THR A O 1
ATOM 1349 N N . TYR A 1 172 ? 13.110 4.338 -43.802 1.00 91.31 172 TYR A N 1
ATOM 1350 C CA . TYR A 1 172 ? 13.476 3.400 -42.729 1.00 91.31 172 TYR A CA 1
ATOM 1351 C C . TYR A 1 172 ? 13.866 4.122 -41.429 1.00 91.31 172 TYR A C 1
ATOM 1353 O O . TYR A 1 172 ? 13.418 3.746 -40.343 1.00 91.31 172 TYR A O 1
ATOM 1361 N N . LEU A 1 173 ? 14.659 5.193 -41.527 1.00 92.75 173 LEU A N 1
ATOM 1362 C CA . LEU A 1 173 ? 15.044 6.007 -40.371 1.00 92.75 173 LEU A CA 1
ATOM 1363 C C . LEU A 1 173 ? 13.838 6.702 -39.731 1.00 92.75 173 LEU A C 1
ATOM 1365 O O . LEU A 1 173 ? 13.762 6.774 -38.502 1.00 92.75 173 LEU A O 1
ATOM 1369 N N . ALA A 1 174 ? 12.888 7.179 -40.537 1.00 94.62 174 ALA A N 1
ATOM 1370 C CA . ALA A 1 174 ? 11.633 7.740 -40.051 1.00 94.62 174 ALA A CA 1
ATOM 1371 C C . ALA A 1 174 ? 10.823 6.690 -39.277 1.00 94.62 174 ALA A C 1
ATOM 1373 O O . ALA A 1 174 ? 10.406 6.954 -38.150 1.00 94.62 174 ALA A O 1
ATOM 1374 N N . LYS A 1 175 ? 10.699 5.470 -39.817 1.00 95.38 175 LYS A N 1
ATOM 1375 C CA . LYS A 1 175 ? 10.012 4.358 -39.143 1.00 95.38 175 LYS A CA 1
ATOM 1376 C C . LYS A 1 175 ? 10.657 4.000 -37.799 1.00 95.38 175 LYS A C 1
ATOM 1378 O O . LYS A 1 175 ? 9.953 3.871 -36.805 1.00 95.38 175 LYS A O 1
ATOM 1383 N N . MET A 1 176 ? 11.987 3.913 -37.742 1.00 95.38 176 MET A N 1
ATOM 1384 C CA . MET A 1 176 ? 12.728 3.629 -36.503 1.00 95.38 176 MET A CA 1
ATOM 1385 C C . MET A 1 176 ? 12.559 4.723 -35.438 1.00 95.38 176 MET A C 1
ATOM 1387 O O . MET A 1 176 ? 12.535 4.432 -34.240 1.00 95.38 176 MET A O 1
ATOM 1391 N N . LYS A 1 177 ? 12.474 5.993 -35.851 1.00 96.12 177 LYS A N 1
ATOM 1392 C CA . LYS A 1 177 ? 12.208 7.109 -34.932 1.00 96.12 177 LYS A CA 1
ATOM 1393 C C . LYS A 1 177 ? 10.783 7.052 -34.390 1.00 96.12 177 LYS A C 1
ATOM 1395 O O . LYS A 1 177 ? 10.604 7.222 -33.186 1.00 96.12 177 LYS A O 1
ATOM 1400 N N . GLU A 1 178 ? 9.811 6.776 -35.254 1.00 95.56 178 GLU A N 1
ATOM 1401 C CA . GLU A 1 178 ? 8.409 6.639 -34.855 1.00 95.56 178 GLU A CA 1
ATOM 1402 C C . GLU A 1 178 ? 8.221 5.466 -33.888 1.00 95.56 178 GLU A C 1
ATOM 1404 O O . GLU A 1 178 ? 7.628 5.628 -32.828 1.00 95.56 178 GLU A O 1
ATOM 1409 N N . GLU A 1 179 ? 8.826 4.312 -34.166 1.00 94.25 179 GLU A N 1
ATOM 1410 C CA . GLU A 1 179 ? 8.744 3.139 -33.291 1.00 94.25 179 GLU A CA 1
ATOM 1411 C C . GLU A 1 179 ? 9.341 3.403 -31.899 1.00 94.25 179 GLU A C 1
ATOM 1413 O O . GLU A 1 179 ? 8.745 3.046 -30.880 1.00 94.25 179 GLU A O 1
ATOM 1418 N N . LYS A 1 180 ? 10.479 4.108 -31.826 1.00 92.88 180 LYS A N 1
ATOM 1419 C CA . LYS A 1 180 ? 11.053 4.541 -30.541 1.00 92.88 180 LYS A CA 1
ATOM 1420 C C . LYS A 1 180 ? 10.119 5.482 -29.783 1.00 92.88 180 LYS A C 1
ATOM 1422 O O . LYS A 1 180 ? 9.979 5.330 -28.570 1.00 92.88 180 LYS A O 1
ATOM 1427 N N . LYS A 1 181 ? 9.483 6.426 -30.479 1.00 95.62 181 LYS A N 1
ATOM 1428 C CA . LYS A 1 181 ? 8.528 7.367 -29.885 1.00 95.62 181 LYS A CA 1
ATOM 1429 C C . LYS A 1 181 ? 7.303 6.633 -29.333 1.00 95.62 181 LYS A C 1
ATOM 1431 O O . LYS A 1 181 ? 6.985 6.792 -28.154 1.00 95.62 181 LYS A O 1
ATOM 1436 N N . VAL A 1 182 ? 6.703 5.743 -30.122 1.00 95.81 182 VAL A N 1
ATOM 1437 C CA . VAL A 1 182 ? 5.575 4.897 -29.698 1.00 95.81 182 VAL A CA 1
ATOM 1438 C C . VAL A 1 182 ? 5.948 4.050 -28.479 1.00 95.81 182 VAL A C 1
ATOM 1440 O O . VAL A 1 182 ? 5.183 3.986 -27.519 1.00 95.81 182 VAL A O 1
ATOM 1443 N N . ALA A 1 183 ? 7.145 3.457 -28.453 1.00 94.31 183 ALA A N 1
ATOM 1444 C CA . ALA A 1 183 ? 7.604 2.673 -27.306 1.00 94.31 183 ALA A CA 1
ATOM 1445 C C . ALA A 1 183 ? 7.759 3.521 -26.030 1.00 94.31 183 ALA A C 1
ATOM 1447 O O . ALA A 1 183 ? 7.448 3.052 -24.932 1.00 94.31 183 ALA A O 1
ATOM 1448 N N . THR A 1 184 ? 8.226 4.769 -26.147 1.00 92.00 184 THR A N 1
ATOM 1449 C CA . THR A 1 184 ? 8.307 5.684 -24.997 1.00 92.00 184 THR A CA 1
ATOM 1450 C C . THR A 1 184 ? 6.931 6.129 -24.508 1.00 92.00 184 THR A C 1
ATOM 1452 O O . THR A 1 184 ? 6.691 6.117 -23.301 1.00 92.00 184 THR A O 1
ATOM 1455 N N . GLU A 1 185 ? 6.006 6.430 -25.421 1.00 95.44 185 GLU A N 1
ATOM 1456 C CA . GLU A 1 185 ? 4.633 6.815 -25.081 1.00 95.44 185 GLU A CA 1
ATOM 1457 C C . GLU A 1 185 ? 3.860 5.656 -24.442 1.00 95.44 185 GLU A C 1
ATOM 1459 O O . GLU A 1 185 ? 3.180 5.853 -23.439 1.00 95.44 185 GLU A O 1
ATOM 1464 N N . ALA A 1 186 ? 4.016 4.428 -24.945 1.00 95.94 186 ALA A N 1
ATOM 1465 C CA . ALA A 1 186 ? 3.408 3.239 -24.350 1.00 95.94 186 ALA A CA 1
ATOM 1466 C C . ALA A 1 186 ? 3.913 2.993 -22.918 1.00 95.94 186 ALA A C 1
ATOM 1468 O O . ALA A 1 186 ? 3.121 2.715 -22.018 1.00 95.94 186 ALA A O 1
ATOM 1469 N N . LYS A 1 187 ? 5.221 3.167 -22.673 1.00 93.25 187 LYS A N 1
ATOM 1470 C CA . LYS A 1 187 ? 5.792 3.091 -21.316 1.00 93.25 187 LYS A CA 1
ATOM 1471 C C . LYS A 1 187 ? 5.241 4.176 -20.395 1.00 93.25 187 LYS A C 1
ATOM 1473 O O . LYS A 1 187 ? 5.027 3.907 -19.214 1.00 93.25 187 LYS A O 1
ATOM 1478 N N . GLN A 1 188 ? 5.024 5.385 -20.908 1.00 93.50 188 GLN A N 1
ATOM 1479 C CA . GLN A 1 188 ? 4.434 6.469 -20.131 1.00 93.50 188 GLN A CA 1
ATOM 1480 C C . GLN A 1 188 ? 2.966 6.183 -19.793 1.00 93.50 188 GLN A C 1
ATOM 1482 O O . GLN A 1 188 ? 2.607 6.233 -18.618 1.00 93.50 188 GLN A O 1
ATOM 1487 N N . ARG A 1 189 ? 2.154 5.785 -20.780 1.00 95.38 189 ARG A N 1
ATOM 1488 C CA . ARG A 1 189 ? 0.748 5.404 -20.562 1.00 95.38 189 ARG A CA 1
ATOM 1489 C C . ARG A 1 189 ? 0.616 4.278 -19.545 1.00 95.38 189 ARG A C 1
ATOM 1491 O O . ARG A 1 189 ? -0.182 4.389 -18.626 1.00 95.38 189 ARG A O 1
ATOM 1498 N N . HIS A 1 190 ? 1.462 3.254 -19.637 1.00 95.88 190 HIS A N 1
ATOM 1499 C CA . HIS A 1 190 ? 1.451 2.154 -18.676 1.00 95.88 190 HIS A CA 1
ATOM 1500 C C . HIS A 1 190 ? 1.740 2.616 -17.235 1.00 95.88 190 HIS A C 1
ATOM 1502 O O . HIS A 1 190 ? 1.109 2.151 -16.287 1.00 95.88 190 HIS A O 1
ATOM 1508 N N . ARG A 1 191 ? 2.667 3.567 -17.046 1.00 88.81 191 ARG A N 1
ATOM 1509 C CA . ARG A 1 191 ? 2.935 4.159 -15.722 1.00 88.81 191 ARG A CA 1
ATOM 1510 C C . ARG A 1 191 ? 1.745 4.970 -15.210 1.00 88.81 191 ARG A C 1
ATOM 1512 O O . ARG A 1 191 ? 1.416 4.875 -14.031 1.00 88.81 191 ARG A O 1
ATOM 1519 N N . GLU A 1 192 ? 1.105 5.748 -16.077 1.00 95.19 192 GLU A N 1
ATOM 1520 C CA . GLU A 1 192 ? -0.079 6.542 -15.731 1.00 95.19 192 GLU A CA 1
ATOM 1521 C C . GLU A 1 192 ? -1.275 5.651 -15.363 1.00 95.19 192 GLU A C 1
ATOM 1523 O O . GLU A 1 192 ? -1.947 5.911 -14.365 1.00 95.19 192 GLU A O 1
ATOM 1528 N N . GLU A 1 193 ? -1.502 4.569 -16.107 1.00 96.12 193 GLU A N 1
ATOM 1529 C CA . GLU A 1 193 ? -2.535 3.569 -15.815 1.00 96.12 193 GLU A CA 1
ATOM 1530 C C . GLU A 1 193 ? -2.280 2.864 -14.482 1.00 96.12 193 GLU A C 1
ATOM 1532 O O . GLU A 1 193 ? -3.194 2.747 -13.667 1.00 96.12 193 GLU A O 1
ATOM 1537 N N . MET A 1 194 ? -1.033 2.467 -14.209 1.00 94.25 194 MET A N 1
ATOM 1538 C CA . MET A 1 194 ? -0.669 1.859 -12.928 1.00 94.25 194 MET A CA 1
ATOM 1539 C C . MET A 1 194 ? -0.929 2.814 -11.756 1.00 94.25 194 MET A C 1
ATOM 1541 O O . MET A 1 194 ? -1.509 2.409 -10.749 1.00 94.25 194 MET A O 1
ATOM 1545 N N . MET A 1 195 ? -0.553 4.091 -11.885 1.00 90.69 195 MET A N 1
ATOM 1546 C CA . MET A 1 195 ? -0.822 5.102 -10.857 1.00 90.69 195 MET A CA 1
ATOM 1547 C C . MET A 1 195 ? -2.322 5.350 -10.675 1.00 90.69 195 MET A C 1
ATOM 1549 O O . MET A 1 195 ? -2.785 5.490 -9.542 1.00 90.69 195 MET A O 1
ATOM 1553 N N . ARG A 1 196 ? -3.093 5.359 -11.768 1.00 96.44 196 ARG A N 1
ATOM 1554 C CA . ARG A 1 196 ? -4.552 5.497 -11.723 1.00 96.44 196 ARG A CA 1
ATOM 1555 C C . ARG A 1 196 ? -5.199 4.331 -10.973 1.00 96.44 196 ARG A C 1
ATOM 1557 O O . ARG A 1 196 ? -5.945 4.586 -10.034 1.00 96.44 196 ARG A O 1
ATOM 1564 N N . ALA A 1 197 ? -4.847 3.091 -11.311 1.00 96.19 197 ALA A N 1
ATOM 1565 C CA . ALA A 1 197 ? -5.361 1.897 -10.638 1.00 96.19 197 ALA A CA 1
ATOM 1566 C C . ALA A 1 197 ? -4.992 1.869 -9.144 1.00 96.19 197 ALA A C 1
ATOM 1568 O O . ALA A 1 197 ? -5.798 1.494 -8.293 1.00 96.19 197 ALA A O 1
ATOM 1569 N N . LYS A 1 198 ? -3.778 2.319 -8.797 1.00 91.06 198 LYS A N 1
ATOM 1570 C CA . LYS A 1 198 ? -3.336 2.413 -7.398 1.00 91.06 198 LYS A CA 1
ATOM 1571 C C . LYS A 1 198 ? -4.161 3.433 -6.608 1.00 91.06 198 LYS A C 1
ATOM 1573 O O . LYS A 1 198 ? -4.553 3.151 -5.479 1.00 91.06 198 LYS A O 1
ATOM 1578 N N . ASN A 1 199 ? -4.446 4.590 -7.206 1.00 89.44 199 ASN A N 1
ATOM 1579 C CA . ASN A 1 199 ? -5.272 5.629 -6.589 1.00 89.44 199 ASN A CA 1
ATOM 1580 C C . ASN A 1 199 ? -6.735 5.194 -6.438 1.00 89.44 199 ASN A C 1
ATOM 1582 O O . ASN A 1 199 ? -7.349 5.481 -5.415 1.00 89.44 199 ASN A O 1
ATOM 1586 N N . GLU A 1 200 ? -7.279 4.480 -7.422 1.00 97.25 200 GLU A N 1
ATOM 1587 C CA . GLU A 1 200 ? -8.636 3.931 -7.363 1.00 97.25 200 GLU A CA 1
ATOM 1588 C C . GLU A 1 200 ? -8.795 2.956 -6.191 1.00 97.25 200 GLU A C 1
ATOM 1590 O O . GLU A 1 200 ? -9.693 3.128 -5.370 1.00 97.25 200 GLU A O 1
ATOM 1595 N N . LYS A 1 201 ? -7.840 2.034 -6.015 1.00 95.44 201 LYS A N 1
ATOM 1596 C CA . LYS A 1 201 ? -7.831 1.103 -4.877 1.00 95.44 201 LYS A CA 1
ATOM 1597 C C . LYS A 1 201 ? -7.731 1.812 -3.522 1.00 95.44 201 LYS A C 1
ATOM 1599 O O . LYS A 1 201 ? -8.352 1.391 -2.551 1.00 95.44 201 LYS A O 1
ATOM 1604 N N . ILE A 1 202 ? -6.947 2.890 -3.433 1.00 92.81 202 ILE A N 1
ATOM 1605 C CA . ILE A 1 202 ? -6.856 3.696 -2.203 1.00 92.81 202 ILE A CA 1
ATOM 1606 C C . ILE A 1 202 ? -8.205 4.348 -1.890 1.00 92.81 202 ILE A C 1
ATOM 1608 O O . ILE A 1 202 ? -8.635 4.328 -0.738 1.00 92.81 202 ILE A O 1
ATOM 1612 N N . ASN A 1 203 ? -8.877 4.904 -2.898 1.00 94.06 203 ASN A N 1
ATOM 1613 C CA . ASN A 1 203 ? -10.184 5.530 -2.717 1.00 94.06 203 ASN A CA 1
ATOM 1614 C C . ASN A 1 203 ? -11.251 4.513 -2.293 1.00 94.06 203 ASN A C 1
ATOM 1616 O O . ASN A 1 203 ? -12.036 4.810 -1.399 1.00 94.06 203 ASN A O 1
ATOM 1620 N N . GLU A 1 204 ? -11.235 3.310 -2.867 1.00 97.44 204 GLU A N 1
ATOM 1621 C CA . GLU A 1 204 ? -12.130 2.219 -2.469 1.00 97.44 204 GLU A CA 1
ATOM 1622 C C . GLU A 1 204 ? -11.947 1.843 -0.989 1.00 97.44 204 GLU A C 1
ATOM 1624 O O . GLU A 1 204 ? -12.918 1.788 -0.236 1.00 97.44 204 GLU A O 1
ATOM 1629 N N . ILE A 1 205 ? -10.699 1.679 -0.532 1.00 93.19 205 ILE A N 1
ATOM 1630 C CA . ILE A 1 205 ? -10.395 1.386 0.881 1.00 93.19 205 ILE A CA 1
ATOM 1631 C C . ILE A 1 205 ? -10.874 2.518 1.800 1.00 93.19 205 ILE A C 1
ATOM 1633 O O . ILE A 1 205 ? -11.359 2.264 2.905 1.00 93.19 205 ILE A O 1
ATOM 1637 N N . LEU A 1 206 ? -10.717 3.775 1.377 1.00 93.81 206 LEU A N 1
ATOM 1638 C CA . LEU A 1 206 ? -11.174 4.924 2.156 1.00 93.81 206 LEU A CA 1
ATOM 1639 C C . LEU A 1 206 ? -12.701 4.960 2.282 1.00 93.81 206 LEU A C 1
ATOM 1641 O O . LEU A 1 206 ? -13.193 5.236 3.378 1.00 93.81 206 LEU A O 1
ATOM 1645 N N . GLU A 1 207 ? -13.438 4.656 1.213 1.00 98.25 207 GLU A N 1
ATOM 1646 C CA . GLU A 1 207 ? -14.903 4.630 1.265 1.00 98.25 207 GLU A CA 1
ATOM 1647 C C . GLU A 1 207 ? -15.404 3.460 2.123 1.00 98.25 207 GLU A C 1
ATOM 1649 O O . GLU A 1 207 ? -16.223 3.680 3.011 1.00 98.25 207 GLU A O 1
ATOM 1654 N N . GLN A 1 208 ? -14.813 2.265 1.997 1.00 96.94 208 GLN A N 1
ATOM 1655 C CA . GLN A 1 208 ? -15.135 1.126 2.871 1.00 96.94 208 GLN A CA 1
ATOM 1656 C C . GLN A 1 208 ? -14.917 1.455 4.354 1.00 96.94 208 GLN A C 1
ATOM 1658 O O . GLN A 1 208 ? -15.761 1.158 5.200 1.00 96.94 208 GLN A O 1
ATOM 1663 N N . LYS A 1 209 ? -13.801 2.113 4.700 1.00 94.38 209 LYS A N 1
ATOM 1664 C CA . LYS A 1 209 ? -13.547 2.533 6.089 1.00 94.38 209 LYS A CA 1
ATOM 1665 C C . LYS A 1 209 ? -14.569 3.553 6.588 1.00 94.38 209 LYS A C 1
ATOM 1667 O O . LYS A 1 209 ? -14.938 3.528 7.763 1.00 94.38 209 LYS A O 1
ATOM 1672 N N . LYS A 1 210 ? -15.019 4.454 5.717 1.00 96.44 210 LYS A N 1
ATOM 1673 C CA . LYS A 1 210 ? -16.038 5.454 6.042 1.00 96.44 210 LYS A CA 1
ATOM 1674 C C . LYS A 1 210 ? -17.406 4.808 6.260 1.00 96.44 210 LYS A C 1
ATOM 1676 O O . LYS A 1 210 ? -18.072 5.162 7.231 1.00 96.44 210 LYS A O 1
ATOM 1681 N N . GLU A 1 211 ? -17.788 3.839 5.433 1.00 98.25 211 GLU A N 1
ATOM 1682 C CA . GLU A 1 211 ? -19.011 3.043 5.606 1.00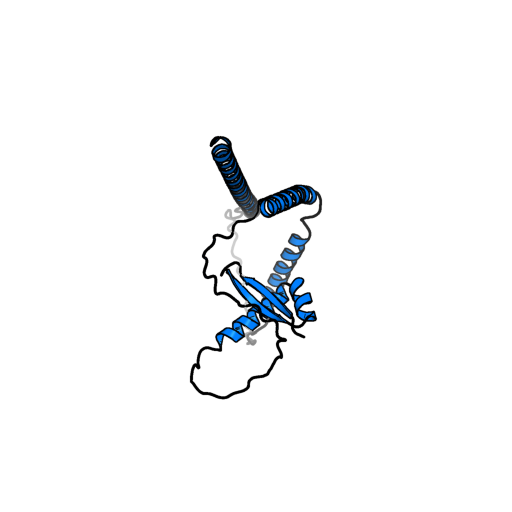 98.25 211 GLU A CA 1
ATOM 1683 C C . GLU A 1 211 ? -18.982 2.265 6.928 1.00 98.25 211 GLU A C 1
ATOM 1685 O O . GLU A 1 211 ? -19.882 2.423 7.752 1.00 98.25 211 GLU A O 1
ATOM 1690 N N . GLN A 1 212 ? -17.893 1.541 7.213 1.00 95.69 212 GLN A N 1
ATOM 1691 C CA . GLN A 1 212 ? -17.716 0.825 8.485 1.00 95.69 212 GLN A CA 1
ATOM 1692 C C . GLN A 1 212 ? -17.818 1.753 9.702 1.00 95.69 212 GLN A C 1
ATOM 1694 O O . GLN A 1 212 ? -18.432 1.413 10.718 1.00 95.69 212 GLN A O 1
ATOM 1699 N N . HIS A 1 213 ? -17.220 2.945 9.620 1.00 96.25 213 HIS A N 1
ATOM 1700 C CA . HIS A 1 213 ? -17.328 3.937 10.683 1.00 96.25 213 HIS A CA 1
ATOM 1701 C C . HIS A 1 213 ? -18.778 4.411 10.868 1.00 96.25 213 HIS A C 1
ATOM 1703 O O . HIS A 1 213 ? -19.259 4.488 12.000 1.00 96.25 213 HIS A O 1
ATOM 1709 N N . GLN A 1 214 ? -19.497 4.684 9.776 1.00 97.88 214 GLN A N 1
ATOM 1710 C CA . GLN A 1 214 ? -20.905 5.080 9.829 1.00 97.88 214 GLN A CA 1
ATOM 1711 C C . GLN A 1 214 ? -21.792 3.987 10.434 1.00 97.88 214 GLN A C 1
ATOM 1713 O O . GLN A 1 214 ? -22.621 4.293 11.295 1.00 97.88 214 GLN A O 1
ATOM 1718 N N . GLU A 1 215 ? -21.591 2.725 10.057 1.00 98.06 215 GLU A N 1
ATOM 1719 C CA . GLU A 1 215 ? -22.310 1.581 10.629 1.00 98.06 215 GLU A CA 1
ATOM 1720 C C . GLU A 1 215 ? -22.051 1.442 12.132 1.00 98.06 215 GLU A C 1
ATOM 1722 O O . GLU A 1 215 ? -22.994 1.330 12.922 1.00 98.06 215 GLU A O 1
ATOM 1727 N N . LYS A 1 216 ? -20.784 1.542 12.557 1.00 97.81 216 LYS A N 1
ATOM 1728 C CA . LYS A 1 216 ? -20.413 1.515 13.979 1.00 97.81 216 LYS A CA 1
ATOM 1729 C C . LYS A 1 216 ? -21.117 2.625 14.762 1.00 97.81 216 LYS A C 1
ATOM 1731 O O . LYS A 1 216 ? -21.646 2.378 15.848 1.00 97.81 216 LYS A O 1
ATOM 1736 N N . MET A 1 217 ? -21.163 3.835 14.206 1.00 97.94 217 MET A N 1
ATOM 1737 C CA . MET A 1 217 ? -21.858 4.967 14.825 1.00 97.94 217 MET A CA 1
ATOM 1738 C C . MET A 1 217 ? -23.375 4.762 14.869 1.00 97.94 217 MET A C 1
ATOM 1740 O O . MET A 1 217 ? -24.016 5.132 15.856 1.00 97.94 217 MET A O 1
ATOM 1744 N N . ALA A 1 218 ? -23.966 4.160 13.836 1.00 98.25 218 ALA A N 1
ATOM 1745 C CA . ALA A 1 218 ? -25.388 3.837 13.810 1.00 98.25 218 ALA A CA 1
ATOM 1746 C C . ALA A 1 218 ? -25.755 2.807 14.891 1.00 98.25 218 ALA A C 1
ATOM 1748 O O . ALA A 1 218 ? -26.702 3.033 15.648 1.00 98.25 218 ALA A O 1
ATOM 1749 N N . LEU A 1 219 ? -24.971 1.733 15.027 1.00 97.88 219 LEU A N 1
ATOM 1750 C CA . LEU A 1 219 ? -25.155 0.722 16.074 1.00 97.88 219 LEU A CA 1
ATOM 1751 C C . LEU A 1 219 ? -25.013 1.318 17.475 1.00 97.88 219 LEU A C 1
ATOM 1753 O O . LEU A 1 219 ? -25.832 1.042 18.350 1.00 97.88 219 LEU A O 1
ATOM 1757 N N . MET A 1 220 ? -24.022 2.186 17.685 1.00 96.88 220 MET A N 1
ATOM 1758 C CA . MET A 1 220 ? -23.828 2.860 18.969 1.00 96.88 220 MET A CA 1
ATOM 1759 C C . MET A 1 220 ? -25.036 3.731 19.340 1.00 96.88 220 MET A C 1
ATOM 1761 O O . MET A 1 220 ? -25.517 3.670 20.470 1.00 96.88 220 MET A O 1
ATOM 1765 N N . LYS A 1 221 ? -25.589 4.483 18.379 1.00 97.12 221 LYS A N 1
ATOM 1766 C CA . LYS A 1 221 ? -26.820 5.264 18.584 1.00 97.12 221 LYS A CA 1
ATOM 1767 C C . LYS A 1 221 ? -28.020 4.373 18.907 1.00 97.12 221 LYS A C 1
ATOM 1769 O O . LYS A 1 221 ? -28.786 4.698 19.812 1.00 97.12 221 LYS A O 1
ATOM 1774 N N . GLN A 1 222 ? -28.182 3.252 18.202 1.00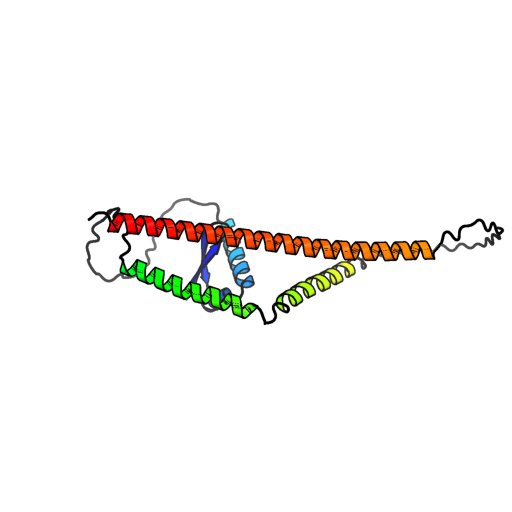 97.50 222 GLN A N 1
ATOM 1775 C CA . GLN A 1 222 ? -29.247 2.283 18.487 1.00 97.50 222 GLN A CA 1
ATOM 1776 C C . GLN A 1 222 ? -29.123 1.709 19.902 1.00 97.50 222 GLN A C 1
ATOM 1778 O O . GLN A 1 222 ? -30.117 1.645 20.624 1.00 97.50 222 GLN A O 1
ATOM 1783 N N . LEU A 1 223 ? -27.904 1.353 20.316 1.00 97.00 223 LEU A N 1
ATOM 1784 C CA . LEU A 1 223 ? -27.623 0.833 21.650 1.00 97.00 223 LEU A CA 1
ATOM 1785 C C . LEU A 1 223 ? -27.980 1.859 22.733 1.00 97.00 223 LEU A C 1
ATOM 1787 O O . LEU A 1 223 ? -28.706 1.532 23.671 1.00 97.00 223 LEU A O 1
ATOM 1791 N N . ILE A 1 224 ? -27.534 3.109 22.576 1.00 96.19 224 ILE A N 1
ATOM 1792 C CA . ILE A 1 224 ? -27.858 4.206 23.500 1.00 96.19 224 ILE A CA 1
ATOM 1793 C C . ILE A 1 224 ? -29.377 4.393 23.597 1.00 96.19 224 ILE A C 1
ATOM 1795 O O . ILE A 1 224 ? -29.920 4.421 24.701 1.00 96.19 224 ILE A O 1
ATOM 1799 N N . ASN A 1 225 ? -30.081 4.446 22.464 1.00 96.06 225 ASN A N 1
ATOM 1800 C CA . ASN A 1 225 ? -31.537 4.597 22.448 1.00 96.06 225 ASN A CA 1
ATOM 1801 C C . ASN A 1 225 ? -32.249 3.442 23.171 1.00 96.06 225 ASN A C 1
ATOM 1803 O O . ASN A 1 225 ? -33.202 3.684 23.913 1.00 96.06 225 ASN A O 1
ATOM 1807 N N . ALA A 1 226 ? -31.771 2.205 23.008 1.00 96.56 226 ALA A N 1
ATOM 1808 C CA . ALA A 1 226 ? -32.330 1.034 23.679 1.00 96.56 226 ALA A CA 1
ATOM 1809 C C . ALA A 1 226 ? -32.154 1.076 25.209 1.00 96.56 226 ALA A C 1
ATOM 1811 O O . ALA A 1 226 ? -33.020 0.582 25.932 1.00 96.56 226 ALA A O 1
ATOM 1812 N N . PHE A 1 227 ? -31.067 1.672 25.709 1.00 95.50 227 PHE A N 1
ATOM 1813 C CA . PHE A 1 227 ? -30.860 1.878 27.147 1.00 95.50 227 PHE A CA 1
ATOM 1814 C C . PHE A 1 227 ? -31.668 3.055 27.701 1.00 95.50 227 PHE A C 1
ATOM 1816 O O . PHE A 1 227 ? -32.201 2.959 28.805 1.00 95.50 227 PHE A O 1
ATOM 1823 N N . VAL A 1 228 ? -31.796 4.148 26.945 1.00 95.38 228 VAL A N 1
ATOM 1824 C CA . VAL A 1 228 ? -32.521 5.349 27.391 1.00 95.38 228 VAL A CA 1
ATOM 1825 C C . VAL A 1 228 ? -34.039 5.123 27.430 1.00 95.38 228 VAL A C 1
ATOM 1827 O O . VAL A 1 228 ? -34.694 5.604 28.351 1.00 95.38 228 VAL A O 1
ATOM 1830 N N . CYS A 1 229 ? -34.604 4.362 26.486 1.00 81.38 229 CYS A N 1
ATOM 1831 C CA . CYS A 1 229 ? -36.058 4.164 26.371 1.00 81.38 229 CYS A CA 1
ATOM 1832 C C . CYS A 1 229 ? -36.632 3.034 27.250 1.00 81.38 229 CYS A C 1
ATOM 1834 O O . CYS A 1 229 ? -37.820 2.748 27.159 1.00 81.38 229 CYS A O 1
ATOM 1836 N N . LYS A 1 230 ? -35.817 2.363 28.076 1.00 76.12 230 LYS A N 1
ATOM 1837 C CA . LYS A 1 230 ? -36.252 1.270 28.975 1.00 76.12 230 LYS A CA 1
ATOM 1838 C C . LYS A 1 230 ? -36.674 1.736 30.384 1.00 76.12 230 LYS A C 1
ATOM 1840 O O . LYS A 1 230 ? -36.665 0.931 31.313 1.00 76.12 230 LYS A O 1
ATOM 1845 N N . LYS A 1 231 ? -37.026 3.011 30.553 1.00 52.78 231 LYS A N 1
ATOM 1846 C CA . LYS A 1 231 ? -37.668 3.544 31.769 1.00 52.78 231 LYS A CA 1
ATOM 1847 C C . LYS A 1 231 ? -39.168 3.663 31.562 1.00 52.78 231 LYS A C 1
ATOM 1849 O O . LYS A 1 231 ? -39.890 3.394 32.542 1.00 52.78 231 LYS A O 1
#

Radius of gyration: 36.71 Å; chains: 1; bounding box: 87×59×117 Å